Protein AF-A0A803N0F8-F1 (afdb_monomer_lite)

Radius of gyration: 20.09 Å; chains: 1; bounding box: 39×54×51 Å

Structure (mmCIF, N/CA/C/O backbone):
data_AF-A0A803N0F8-F1
#
_entry.id   AF-A0A803N0F8-F1
#
loop_
_atom_site.group_PDB
_atom_site.id
_atom_site.type_symbol
_atom_site.label_atom_id
_atom_site.label_alt_id
_atom_site.label_comp_id
_atom_site.label_asym_id
_atom_site.label_entity_id
_atom_site.label_seq_id
_atom_site.pdbx_PDB_ins_code
_atom_site.Cartn_x
_atom_site.Cartn_y
_atom_site.Cartn_z
_atom_site.occupancy
_atom_site.B_iso_or_equiv
_atom_site.auth_seq_id
_atom_site.auth_comp_id
_atom_site.auth_asym_id
_atom_site.auth_atom_id
_atom_site.pdbx_PDB_model_num
ATOM 1 N N . MET A 1 1 ? -7.228 -19.655 13.636 1.00 80.12 1 MET A N 1
ATOM 2 C CA . MET A 1 1 ? -6.995 -18.196 13.763 1.00 80.12 1 MET A CA 1
ATOM 3 C C . MET A 1 1 ? -5.838 -17.958 14.722 1.00 80.12 1 MET A C 1
ATOM 5 O O . MET A 1 1 ? -5.737 -18.670 15.713 1.00 80.12 1 MET A O 1
ATOM 9 N N . PHE A 1 2 ? -4.991 -16.970 14.441 1.00 90.19 2 PHE A N 1
ATOM 10 C CA . PHE A 1 2 ? -3.775 -16.637 15.184 1.00 90.19 2 PHE A CA 1
ATOM 11 C C . PHE A 1 2 ? -3.938 -15.298 15.921 1.00 90.19 2 PHE A C 1
ATOM 13 O O . PHE A 1 2 ? -3.461 -14.253 15.482 1.00 90.19 2 PHE A O 1
ATOM 20 N N . PHE A 1 3 ? -4.641 -15.317 17.055 1.00 90.81 3 PHE A N 1
ATOM 21 C CA . PHE A 1 3 ? -5.012 -14.104 17.800 1.00 90.81 3 PHE A CA 1
ATOM 22 C C . PHE A 1 3 ? -3.834 -13.346 18.424 1.00 90.81 3 PHE A C 1
ATOM 24 O O . PHE A 1 3 ? -3.958 -12.152 18.688 1.00 90.81 3 PHE A O 1
ATOM 31 N N . ASN A 1 4 ? -2.702 -14.014 18.642 1.00 94.81 4 ASN A N 1
ATOM 32 C CA . ASN A 1 4 ? -1.534 -13.416 19.294 1.00 94.81 4 ASN A CA 1
ATOM 33 C C . ASN A 1 4 ? -0.614 -12.673 18.311 1.00 94.81 4 ASN A C 1
ATOM 35 O O . ASN A 1 4 ? 0.337 -12.017 18.729 1.00 94.81 4 ASN A O 1
ATOM 39 N N . VAL A 1 5 ? -0.877 -12.768 17.003 1.00 95.75 5 VAL A N 1
ATOM 40 C CA . VAL A 1 5 ? -0.051 -12.128 15.976 1.00 95.75 5 VAL A CA 1
ATOM 41 C C . VAL A 1 5 ? -0.476 -10.669 15.820 1.00 95.75 5 VAL A C 1
ATOM 43 O O . VAL A 1 5 ? -1.529 -10.365 15.262 1.00 95.75 5 VAL A O 1
ATOM 46 N N . VAL A 1 6 ? 0.369 -9.765 16.316 1.00 97.19 6 VAL A N 1
ATOM 47 C CA . VAL A 1 6 ? 0.185 -8.303 16.221 1.00 97.19 6 VAL A CA 1
ATOM 48 C C . VAL A 1 6 ? 1.035 -7.696 15.102 1.00 97.19 6 VAL A C 1
ATOM 50 O O . VAL A 1 6 ? 0.692 -6.655 14.538 1.00 97.19 6 VAL A O 1
ATOM 53 N N . ARG A 1 7 ? 2.124 -8.371 14.733 1.00 98.00 7 ARG A N 1
ATOM 54 C CA . ARG A 1 7 ? 3.017 -7.993 13.642 1.00 98.00 7 ARG A CA 1
ATOM 55 C C . ARG A 1 7 ? 3.246 -9.189 12.732 1.00 98.00 7 ARG A C 1
ATOM 57 O O . ARG A 1 7 ? 3.484 -10.288 13.220 1.00 98.00 7 ARG A O 1
ATOM 64 N N . LEU A 1 8 ? 3.205 -8.941 11.431 1.00 97.38 8 LEU A N 1
ATOM 65 C CA . LEU A 1 8 ? 3.466 -9.923 10.394 1.00 97.38 8 LEU A CA 1
ATOM 66 C C . LEU A 1 8 ? 4.440 -9.320 9.386 1.00 97.38 8 LEU A C 1
ATOM 68 O O . LEU A 1 8 ? 4.236 -8.203 8.906 1.00 97.38 8 LEU A O 1
ATOM 72 N N . GLU A 1 9 ? 5.488 -10.071 9.078 1.00 96.75 9 GLU A N 1
ATOM 73 C CA . GLU A 1 9 ? 6.466 -9.734 8.052 1.00 96.75 9 GLU A CA 1
ATOM 74 C C . GLU A 1 9 ? 6.469 -10.872 7.032 1.00 96.75 9 GLU A C 1
ATOM 76 O O . GLU A 1 9 ? 6.561 -12.040 7.410 1.00 96.75 9 GLU A O 1
ATOM 81 N N . VAL A 1 10 ? 6.279 -10.538 5.757 1.00 93.44 10 VAL A N 1
ATOM 82 C CA . VAL A 1 10 ? 6.142 -11.512 4.670 1.00 93.44 10 VAL A CA 1
ATOM 83 C C . VAL A 1 10 ? 7.028 -11.089 3.516 1.00 93.44 10 VAL A C 1
ATOM 85 O O . VAL A 1 10 ? 7.021 -9.924 3.116 1.00 93.44 10 VAL A O 1
ATOM 88 N N . THR A 1 11 ? 7.744 -12.054 2.955 1.00 90.75 11 THR A N 1
ATOM 89 C CA . THR A 1 11 ? 8.389 -11.900 1.657 1.00 90.75 11 THR A CA 1
ATOM 90 C C . THR A 1 11 ? 7.506 -12.558 0.609 1.00 90.75 11 THR A C 1
ATOM 92 O O . THR A 1 11 ? 7.163 -13.733 0.739 1.00 90.75 11 THR A O 1
ATOM 95 N N . LEU A 1 12 ? 7.092 -11.788 -0.392 1.00 85.50 12 LEU A N 1
ATOM 96 C CA . LEU A 1 12 ? 6.370 -12.299 -1.546 1.00 85.50 12 LEU A CA 1
ATOM 97 C C . LEU A 1 12 ? 7.377 -12.527 -2.671 1.00 85.50 12 LEU A C 1
ATOM 99 O O . LEU A 1 12 ? 8.078 -11.602 -3.081 1.00 85.50 12 LEU A O 1
ATOM 103 N N . ASN A 1 13 ? 7.424 -13.767 -3.147 1.00 76.56 13 ASN A N 1
ATOM 104 C CA . ASN A 1 13 ? 8.217 -14.159 -4.302 1.00 76.56 13 ASN A CA 1
ATOM 105 C C . ASN A 1 13 ? 7.303 -14.127 -5.522 1.00 76.56 13 ASN A C 1
ATOM 107 O O . ASN A 1 13 ? 6.242 -14.753 -5.503 1.00 76.56 13 ASN A O 1
ATOM 111 N N . GLY A 1 14 ? 7.705 -13.435 -6.581 1.00 64.88 14 GLY A N 1
ATOM 112 C CA . GLY A 1 14 ? 6.968 -13.483 -7.838 1.00 64.88 14 GLY A CA 1
ATOM 113 C C . GLY A 1 14 ? 7.165 -12.261 -8.719 1.00 64.88 14 GLY A C 1
ATOM 114 O O . GLY A 1 14 ? 7.613 -11.205 -8.278 1.00 64.88 14 GLY A O 1
ATOM 115 N N . SER A 1 15 ? 6.796 -12.434 -9.983 1.00 62.03 15 SER A N 1
ATOM 116 C CA . SER A 1 15 ? 6.771 -11.390 -11.006 1.00 62.03 15 SER A CA 1
ATOM 117 C C . SER A 1 15 ? 5.415 -10.674 -11.094 1.00 62.03 15 SER A C 1
ATOM 119 O O . SER A 1 15 ? 5.253 -9.780 -11.918 1.00 62.03 15 SER A O 1
ATOM 121 N N . ASP A 1 16 ? 4.425 -11.041 -10.269 1.00 68.81 16 ASP A N 1
ATOM 122 C CA . ASP A 1 16 ? 3.059 -10.514 -10.346 1.00 68.81 16 ASP A CA 1
ATOM 123 C C . ASP A 1 16 ? 2.434 -10.157 -8.979 1.00 68.81 16 ASP A C 1
ATOM 125 O O . ASP A 1 16 ? 3.066 -10.209 -7.923 1.00 68.81 16 ASP A O 1
ATOM 129 N N . PHE A 1 17 ? 1.160 -9.745 -9.009 1.00 74.31 17 PHE A N 1
ATOM 130 C CA . PHE A 1 17 ? 0.382 -9.373 -7.824 1.00 74.31 17 PHE A CA 1
ATOM 131 C C . PHE A 1 17 ? -0.429 -10.538 -7.217 1.00 74.31 17 PHE A C 1
ATOM 133 O O . PHE A 1 17 ? -1.244 -10.301 -6.323 1.00 74.31 17 PHE A O 1
ATOM 140 N N . SER A 1 18 ? -0.261 -11.785 -7.668 1.00 76.38 18 SER A N 1
ATOM 141 C CA . SER A 1 18 ? -1.047 -12.927 -7.165 1.00 76.38 18 SER A CA 1
ATOM 142 C C . SER A 1 18 ? -0.808 -13.169 -5.670 1.00 76.38 18 SER A C 1
ATOM 144 O O . SER A 1 18 ? -1.766 -13.277 -4.902 1.00 76.38 18 SER A O 1
ATOM 146 N N . GLY A 1 19 ? 0.448 -13.073 -5.223 1.00 82.25 19 GLY A N 1
ATOM 147 C CA . GLY A 1 19 ? 0.819 -13.186 -3.809 1.00 82.25 19 GLY A CA 1
ATOM 148 C C . GLY A 1 19 ? 0.150 -12.143 -2.903 1.00 82.25 19 GLY A C 1
ATOM 149 O O . GLY A 1 19 ? -0.064 -12.400 -1.718 1.00 82.25 19 GLY A O 1
ATOM 150 N N . TRP A 1 20 ? -0.258 -10.985 -3.442 1.00 85.94 20 TRP A N 1
ATOM 151 C CA . TRP A 1 20 ? -1.051 -10.015 -2.680 1.00 85.94 20 TRP A CA 1
ATOM 152 C C . TRP A 1 20 ? -2.462 -10.510 -2.397 1.00 85.94 20 TRP A C 1
ATOM 154 O O . TRP A 1 20 ? -2.983 -10.239 -1.317 1.00 85.94 20 TRP A O 1
ATOM 164 N N . ASN A 1 21 ? -3.091 -11.214 -3.335 1.00 86.38 21 ASN A N 1
ATOM 165 C CA . ASN A 1 21 ? -4.440 -11.733 -3.131 1.00 86.38 21 ASN A CA 1
ATOM 166 C C . ASN A 1 21 ? -4.441 -12.796 -2.037 1.00 86.38 21 ASN A C 1
ATOM 168 O O . ASN A 1 21 ? -5.231 -12.695 -1.097 1.00 86.38 21 ASN A O 1
ATOM 172 N N . ASP A 1 22 ? -3.497 -13.730 -2.099 1.00 88.44 22 ASP A N 1
ATOM 173 C CA . ASP A 1 22 ? -3.348 -14.779 -1.091 1.00 88.44 22 ASP A CA 1
ATOM 174 C C . ASP A 1 22 ? -3.028 -14.194 0.284 1.00 88.44 22 ASP A C 1
ATOM 176 O O . ASP A 1 22 ? -3.623 -14.594 1.290 1.00 88.44 22 ASP A O 1
ATOM 180 N N . LEU A 1 23 ? -2.150 -13.186 0.337 1.00 92.06 23 LEU A N 1
ATOM 181 C CA . LEU A 1 23 ? -1.849 -12.469 1.571 1.00 92.06 23 LEU A CA 1
ATOM 182 C C . LEU A 1 23 ? -3.101 -11.793 2.133 1.00 92.06 23 LEU A C 1
ATOM 184 O O . LEU A 1 23 ? -3.420 -11.992 3.304 1.00 92.06 23 LEU A O 1
ATOM 188 N N . LEU A 1 24 ? -3.825 -11.021 1.316 1.00 92.31 24 LEU A N 1
ATOM 189 C CA . LEU A 1 24 ? -5.035 -10.317 1.741 1.00 92.31 24 LEU A CA 1
ATOM 190 C C . LEU A 1 24 ? -6.103 -11.291 2.243 1.00 92.31 24 LEU A C 1
ATOM 192 O O . LEU A 1 24 ? -6.692 -11.032 3.286 1.00 92.31 24 LEU A O 1
ATOM 196 N N . VAL A 1 25 ? -6.327 -12.423 1.577 1.00 90.75 25 VAL A N 1
ATOM 197 C CA . VAL A 1 25 ? -7.256 -13.456 2.066 1.00 90.75 25 VAL A CA 1
ATOM 198 C C . VAL A 1 25 ? -6.767 -14.032 3.398 1.00 90.75 25 VAL A C 1
ATOM 200 O O . VAL A 1 25 ? -7.531 -14.110 4.363 1.00 90.75 25 VAL A O 1
ATOM 203 N N . SER A 1 26 ? -5.474 -14.341 3.499 1.00 92.44 26 SER A N 1
ATOM 204 C CA . SER A 1 26 ? -4.857 -14.896 4.708 1.00 92.44 26 SER A CA 1
ATOM 205 C C . SER A 1 26 ? -4.891 -13.940 5.903 1.00 92.44 26 SER A C 1
ATOM 207 O O . SER A 1 26 ? -4.872 -14.397 7.047 1.00 92.44 26 SER A O 1
ATOM 209 N N . LEU A 1 27 ? -5.014 -12.623 5.688 1.00 94.56 27 LEU A N 1
ATOM 210 C CA . LEU A 1 27 ? -5.152 -11.641 6.771 1.00 94.56 27 LEU A CA 1
ATOM 211 C C . LEU A 1 27 ? -6.361 -11.910 7.685 1.00 94.56 27 LEU A C 1
ATOM 213 O O . LEU A 1 27 ? -6.331 -11.533 8.857 1.00 94.56 27 LEU A O 1
ATOM 217 N N . GLN A 1 28 ? -7.390 -12.618 7.205 1.00 92.69 28 GLN A N 1
ATOM 218 C CA . GLN A 1 28 ? -8.523 -13.059 8.031 1.00 92.69 28 GLN A CA 1
ATOM 219 C C . GLN A 1 28 ? -8.097 -13.966 9.195 1.00 92.69 28 GLN A C 1
ATOM 221 O O . GLN A 1 28 ? -8.748 -13.993 10.240 1.00 92.69 28 GLN A O 1
ATOM 226 N N . CYS A 1 29 ? -6.977 -14.674 9.050 1.00 94.62 29 CYS A N 1
ATOM 227 C CA . CYS A 1 29 ? -6.425 -15.526 10.094 1.00 94.62 29 CYS A CA 1
ATOM 228 C C . CYS A 1 29 ? -5.745 -14.735 11.221 1.00 94.62 29 CYS A C 1
ATOM 230 O O . CYS A 1 29 ? -5.486 -15.330 12.268 1.00 94.62 29 CYS A O 1
ATOM 232 N N . PHE A 1 30 ? -5.492 -13.431 11.051 1.00 95.88 30 PHE A N 1
ATOM 233 C CA . PHE A 1 30 ? -4.758 -12.576 11.995 1.00 95.88 30 PHE A CA 1
ATOM 234 C C . PHE A 1 30 ? -5.625 -11.392 12.467 1.00 95.88 30 PHE A C 1
ATOM 236 O O . PHE A 1 30 ? -5.364 -10.237 12.123 1.00 95.88 30 PHE A O 1
ATOM 243 N N . PRO A 1 31 ? -6.680 -11.636 13.264 1.00 94.19 31 PRO A N 1
ATOM 244 C CA . PRO A 1 31 ? -7.680 -10.615 13.588 1.00 94.19 31 PRO A CA 1
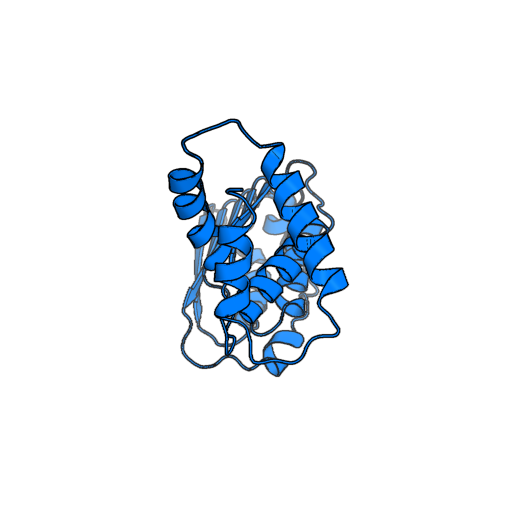ATOM 245 C C . PRO A 1 31 ? -7.139 -9.441 14.418 1.00 94.19 31 PRO A C 1
ATOM 247 O O . PRO A 1 31 ? -7.732 -8.367 14.390 1.00 94.19 31 PRO A O 1
ATOM 250 N N . ASN A 1 32 ? -6.019 -9.619 15.128 1.00 96.62 32 ASN A N 1
ATOM 251 C CA . ASN A 1 32 ? -5.389 -8.591 15.965 1.00 96.62 32 ASN A CA 1
ATOM 252 C C . ASN A 1 32 ? -4.151 -7.947 15.319 1.00 96.62 32 ASN A C 1
ATOM 254 O O . ASN A 1 32 ? -3.410 -7.237 15.998 1.00 96.62 32 ASN A O 1
ATOM 258 N N . LEU A 1 33 ? -3.925 -8.182 14.023 1.00 98.06 33 LEU A N 1
ATOM 259 C CA . LEU A 1 33 ? -2.766 -7.656 13.315 1.00 98.06 33 LEU A CA 1
ATOM 260 C C . LEU A 1 33 ? -2.807 -6.123 13.234 1.00 98.06 33 LEU A C 1
ATOM 262 O O . LEU A 1 33 ? -3.774 -5.544 12.737 1.00 98.06 33 LEU A O 1
ATOM 266 N N . GLN A 1 34 ? -1.732 -5.481 13.687 1.00 98.12 34 GLN A N 1
ATOM 267 C CA . GLN A 1 34 ? -1.563 -4.024 13.693 1.00 98.12 34 GLN A CA 1
ATOM 268 C C . GLN A 1 34 ? -0.465 -3.557 12.734 1.00 98.12 34 GLN A C 1
ATOM 270 O O . GLN A 1 34 ? -0.568 -2.472 12.160 1.00 98.12 34 GLN A O 1
ATOM 275 N N . HIS A 1 35 ? 0.570 -4.376 12.540 1.00 98.25 35 HIS A N 1
ATOM 276 C CA . HIS A 1 35 ? 1.719 -4.052 11.700 1.00 98.25 35 HIS A CA 1
ATOM 277 C C . HIS A 1 35 ? 1.900 -5.103 10.610 1.00 98.25 35 HIS A C 1
ATOM 279 O O . HIS A 1 35 ? 2.094 -6.279 10.912 1.00 98.25 35 HIS A O 1
ATOM 285 N N . LEU A 1 36 ? 1.895 -4.664 9.355 1.00 97.94 36 LEU A N 1
ATOM 286 C CA . LEU A 1 36 ? 2.189 -5.510 8.204 1.00 97.94 36 LEU A CA 1
ATOM 287 C C . LEU A 1 36 ? 3.417 -4.973 7.467 1.00 97.94 36 LEU A C 1
ATOM 289 O O . LEU A 1 36 ? 3.426 -3.819 7.032 1.00 97.94 36 LEU A O 1
ATOM 293 N N . CYS A 1 37 ? 4.436 -5.811 7.311 1.00 96.75 37 CYS A N 1
ATOM 294 C CA . CYS A 1 37 ? 5.579 -5.558 6.443 1.00 96.75 37 CYS A CA 1
ATOM 295 C C . CYS A 1 37 ? 5.559 -6.564 5.292 1.00 96.75 37 CYS A C 1
ATOM 297 O O . CYS A 1 37 ? 5.497 -7.767 5.530 1.00 96.75 37 CYS A O 1
ATOM 299 N N . VAL A 1 38 ? 5.601 -6.069 4.062 1.00 92.88 38 VAL A N 1
ATOM 300 C CA . VAL A 1 38 ? 5.641 -6.883 2.850 1.00 92.88 38 VAL A CA 1
ATOM 301 C C . VAL A 1 38 ? 6.855 -6.472 2.039 1.00 92.88 38 VAL A C 1
ATOM 303 O O . VAL A 1 38 ? 6.975 -5.313 1.636 1.00 92.88 38 VAL A O 1
ATOM 306 N N . THR A 1 39 ? 7.740 -7.427 1.803 1.00 89.25 39 THR A N 1
ATOM 307 C CA . THR A 1 39 ? 8.922 -7.257 0.962 1.00 89.25 39 THR A CA 1
ATOM 308 C C . THR A 1 39 ? 8.736 -8.080 -0.300 1.00 89.25 39 THR A C 1
ATOM 310 O O . THR A 1 39 ? 8.325 -9.234 -0.227 1.00 89.25 39 THR A O 1
ATOM 313 N N . PHE A 1 40 ? 9.026 -7.492 -1.451 1.00 82.25 40 PHE A N 1
ATOM 314 C CA . PHE A 1 40 ? 9.094 -8.217 -2.711 1.00 82.25 40 PHE A CA 1
ATOM 315 C C . PHE A 1 40 ? 10.527 -8.659 -2.953 1.00 82.25 40 PHE A C 1
ATOM 317 O O . PHE A 1 40 ? 11.429 -7.821 -3.003 1.00 82.25 40 PHE A O 1
ATOM 324 N N . ASP A 1 41 ? 10.718 -9.967 -3.084 1.00 77.25 41 ASP A N 1
ATOM 325 C CA . ASP A 1 41 ? 11.963 -10.530 -3.588 1.00 77.25 41 ASP A CA 1
ATOM 326 C C . ASP A 1 41 ? 11.788 -10.756 -5.089 1.00 77.25 41 ASP A C 1
ATOM 328 O O . ASP A 1 41 ? 11.038 -11.637 -5.526 1.00 77.25 41 ASP A O 1
ATOM 332 N N . VAL A 1 42 ? 12.377 -9.865 -5.887 1.00 65.69 42 VAL A N 1
ATOM 333 C CA . VAL A 1 42 ? 12.154 -9.876 -7.331 1.00 65.69 42 VAL A CA 1
ATOM 334 C C . VAL A 1 42 ? 13.114 -10.854 -7.984 1.00 65.69 42 VAL A C 1
ATOM 336 O O . VAL A 1 42 ? 14.306 -10.591 -8.126 1.00 65.69 42 VAL A O 1
ATOM 339 N N . MET A 1 43 ? 12.552 -11.973 -8.428 1.00 54.41 43 MET A N 1
ATOM 340 C CA . MET A 1 43 ? 13.232 -12.966 -9.247 1.00 54.41 43 MET A CA 1
ATOM 341 C C . MET A 1 43 ? 12.751 -12.819 -10.698 1.00 54.41 43 MET A C 1
ATOM 343 O O . MET A 1 43 ? 11.705 -13.352 -11.062 1.00 54.41 43 MET A O 1
ATOM 347 N N . GLY A 1 44 ? 13.515 -12.106 -11.532 1.00 56.25 44 GLY A N 1
ATOM 348 C CA . GLY A 1 44 ? 13.336 -12.092 -12.992 1.00 56.25 44 GLY A CA 1
ATOM 349 C C . GLY A 1 44 ? 12.553 -10.912 -13.588 1.00 56.25 44 GLY A C 1
ATOM 350 O O . GLY A 1 44 ? 12.208 -9.952 -12.903 1.00 56.25 44 GLY A O 1
ATOM 351 N N . PHE A 1 45 ? 12.335 -10.985 -14.907 1.00 56.41 45 PHE A N 1
ATOM 352 C CA . PHE A 1 45 ? 11.661 -9.961 -15.713 1.00 56.41 45 PHE A CA 1
ATOM 353 C C . PHE A 1 45 ? 10.155 -9.929 -15.429 1.00 56.41 45 PHE A C 1
ATOM 355 O O . PHE A 1 45 ? 9.513 -10.977 -15.320 1.00 56.41 45 PHE A O 1
ATOM 362 N N . VAL A 1 46 ? 9.589 -8.728 -15.326 1.00 60.88 46 VAL A N 1
ATOM 363 C CA . VAL A 1 46 ? 8.194 -8.528 -14.934 1.00 60.88 46 VAL A CA 1
ATOM 364 C C . VAL A 1 46 ? 7.371 -8.045 -16.124 1.00 60.88 46 VAL A C 1
ATOM 366 O O . VAL A 1 46 ? 7.476 -6.898 -16.544 1.00 60.88 46 VAL A O 1
ATOM 369 N N . ASP A 1 47 ? 6.518 -8.922 -16.650 1.00 62.09 47 ASP A N 1
ATOM 370 C CA . ASP A 1 47 ? 5.642 -8.610 -17.781 1.00 62.09 47 ASP A CA 1
ATOM 371 C C . ASP A 1 47 ? 4.577 -7.554 -17.399 1.00 62.09 47 ASP A C 1
ATOM 373 O O . ASP A 1 47 ? 3.787 -7.746 -16.465 1.00 62.09 47 ASP A O 1
ATOM 377 N N . GLU A 1 48 ? 4.549 -6.426 -18.122 1.00 60.88 48 GLU A N 1
ATOM 378 C CA . GLU A 1 48 ? 3.558 -5.344 -17.978 1.00 60.88 48 GLU A CA 1
ATOM 379 C C . GLU A 1 48 ? 2.110 -5.850 -18.060 1.00 60.88 48 GLU A C 1
ATOM 381 O O . GLU A 1 48 ? 1.248 -5.404 -17.292 1.00 60.88 48 GLU A O 1
ATOM 386 N N . LEU A 1 49 ? 1.824 -6.813 -18.940 1.00 56.59 49 LEU A N 1
ATOM 387 C CA . LEU A 1 49 ? 0.467 -7.314 -19.161 1.00 56.59 49 LEU A CA 1
ATOM 388 C C . LEU A 1 49 ? -0.059 -8.066 -17.938 1.00 56.59 49 LEU A C 1
ATOM 390 O O . LEU A 1 49 ? -1.217 -7.882 -17.554 1.00 56.59 49 LEU A O 1
ATOM 394 N N . VAL A 1 50 ? 0.795 -8.853 -17.284 1.00 60.06 50 VAL A N 1
ATOM 395 C CA . VAL A 1 50 ? 0.430 -9.646 -16.101 1.00 60.06 50 VAL A CA 1
ATOM 396 C C . VAL A 1 50 ? 0.135 -8.737 -14.905 1.00 60.06 50 VAL A C 1
ATOM 398 O O . VAL A 1 50 ? -0.793 -8.999 -14.135 1.00 60.06 50 VAL A O 1
ATOM 401 N N . GLN A 1 51 ? 0.843 -7.612 -14.776 1.00 61.84 51 GLN A N 1
ATOM 402 C CA . GLN A 1 51 ? 0.594 -6.668 -13.689 1.00 61.84 51 GLN A CA 1
ATOM 403 C C . GLN A 1 51 ? -0.745 -5.942 -13.820 1.00 61.84 51 GLN A C 1
ATOM 405 O O . GLN A 1 51 ? -1.450 -5.792 -12.823 1.00 61.84 51 GLN A O 1
ATOM 410 N N . THR A 1 52 ? -1.140 -5.512 -15.024 1.00 62.06 52 THR A N 1
ATOM 411 C CA . THR A 1 52 ? -2.345 -4.674 -15.223 1.00 62.06 52 THR A CA 1
ATOM 412 C C . THR A 1 52 ? -3.667 -5.311 -14.779 1.00 62.06 52 THR A C 1
ATOM 414 O O . THR A 1 52 ? -4.664 -4.601 -14.637 1.00 62.06 52 THR A O 1
ATOM 417 N N . MET A 1 53 ? -3.691 -6.617 -14.507 1.00 67.94 53 MET A N 1
ATOM 418 C CA . MET A 1 53 ? -4.908 -7.370 -14.202 1.00 67.94 53 MET A CA 1
ATOM 419 C C . MET A 1 53 ? -5.212 -7.540 -12.711 1.00 67.94 53 MET A C 1
ATOM 421 O O . MET A 1 53 ? -6.132 -8.291 -12.382 1.00 67.94 53 MET A O 1
ATOM 425 N N . TRP A 1 54 ? -4.496 -6.874 -11.794 1.00 81.56 54 TRP A N 1
ATOM 426 C CA . TRP A 1 54 ? -4.802 -7.036 -10.369 1.00 81.56 54 TRP A CA 1
ATOM 427 C C . TRP A 1 54 ? -6.264 -6.679 -10.057 1.00 81.56 54 TRP A C 1
ATOM 429 O O . TRP A 1 54 ? -6.744 -5.581 -10.351 1.00 81.56 54 TRP A O 1
ATOM 439 N N . ARG A 1 55 ? -6.970 -7.615 -9.418 1.00 82.62 55 ARG A N 1
ATOM 440 C CA . ARG A 1 55 ? -8.348 -7.452 -8.945 1.00 82.62 55 ARG A CA 1
ATOM 441 C C . ARG A 1 55 ? -8.370 -7.579 -7.435 1.00 82.62 55 ARG A C 1
ATOM 443 O O . ARG A 1 55 ? -7.750 -8.483 -6.884 1.00 82.62 55 ARG A O 1
ATOM 450 N N . SER A 1 56 ? -9.103 -6.682 -6.782 1.00 84.88 56 SER A N 1
ATOM 451 C CA . SER A 1 56 ? -9.305 -6.765 -5.340 1.00 84.88 56 SER A CA 1
ATOM 452 C C . SER A 1 56 ? -10.062 -8.041 -4.979 1.00 84.88 56 SER A C 1
ATOM 454 O O . SER A 1 56 ? -11.013 -8.374 -5.689 1.00 84.88 56 SER A O 1
ATOM 456 N N . PRO A 1 57 ? -9.714 -8.703 -3.866 1.00 85.88 57 PRO A N 1
ATOM 457 C CA . PRO A 1 57 ? -10.532 -9.785 -3.342 1.00 85.88 57 PRO A CA 1
ATOM 458 C C . PRO A 1 57 ? -11.905 -9.255 -2.907 1.00 85.88 57 PRO A C 1
ATOM 460 O O . PRO A 1 57 ? -12.029 -8.105 -2.477 1.00 85.88 57 PRO A O 1
ATOM 463 N N . ASP A 1 58 ? -12.923 -10.114 -2.968 1.00 86.38 58 ASP A N 1
ATOM 464 C CA . ASP A 1 58 ? -14.294 -9.765 -2.564 1.00 86.38 58 ASP A CA 1
ATOM 465 C C . ASP A 1 58 ? -14.424 -9.544 -1.051 1.00 86.38 58 ASP A C 1
ATOM 467 O O . ASP A 1 58 ? -15.329 -8.851 -0.582 1.00 86.38 58 ASP A O 1
ATOM 471 N N . ILE A 1 59 ? -13.506 -10.123 -0.272 1.00 87.38 59 ILE A N 1
ATOM 472 C CA . ILE A 1 59 ? -13.537 -10.068 1.186 1.00 87.38 59 ILE A CA 1
ATOM 473 C C . ILE A 1 59 ? -12.474 -9.105 1.703 1.00 87.38 59 ILE A C 1
ATOM 475 O O . ILE A 1 59 ? -11.279 -9.263 1.444 1.00 87.38 59 ILE A O 1
ATOM 479 N N . VAL A 1 60 ? -12.917 -8.155 2.526 1.00 93.31 60 VAL A N 1
ATOM 480 C CA . VAL A 1 60 ? -12.038 -7.229 3.240 1.00 93.31 60 VAL A CA 1
ATOM 481 C C . VAL A 1 60 ? -11.705 -7.792 4.627 1.00 93.31 60 VAL A C 1
ATOM 483 O O . VAL A 1 60 ? -12.611 -7.956 5.447 1.00 93.31 60 VAL A O 1
ATOM 486 N N . PRO A 1 61 ? -10.425 -8.066 4.941 1.00 93.69 61 PRO A N 1
ATOM 487 C CA . PRO A 1 61 ? -10.034 -8.607 6.240 1.00 93.69 61 PRO A CA 1
ATOM 488 C C . PRO A 1 61 ? -10.393 -7.659 7.382 1.00 93.69 61 PRO A C 1
ATOM 490 O O . PRO A 1 61 ? -10.107 -6.462 7.326 1.00 93.69 61 PRO A O 1
ATOM 493 N N . SER A 1 62 ? -10.969 -8.191 8.459 1.00 94.62 62 SER A N 1
ATOM 494 C CA . SER A 1 62 ? -11.400 -7.379 9.605 1.00 94.62 62 SER A CA 1
ATOM 495 C C . SER A 1 62 ? -10.243 -6.611 10.257 1.00 94.62 62 SER A C 1
ATOM 497 O O . SER A 1 62 ? -10.425 -5.461 10.670 1.00 94.62 62 SER A O 1
ATOM 499 N N . CYS A 1 63 ? -9.048 -7.210 10.299 1.00 95.94 63 CYS A N 1
ATOM 500 C CA . CYS A 1 63 ? -7.845 -6.562 10.810 1.00 95.94 63 CYS A CA 1
ATOM 501 C C . CYS A 1 63 ? -7.432 -5.369 9.939 1.00 95.94 63 CYS A C 1
ATOM 503 O O . CYS A 1 63 ? -7.147 -4.312 10.495 1.00 95.94 63 CYS A O 1
ATOM 505 N N . LEU A 1 64 ? -7.513 -5.476 8.604 1.00 96.19 64 LEU A N 1
ATOM 506 C CA . LEU A 1 64 ? -7.245 -4.365 7.684 1.00 96.19 64 LEU A CA 1
ATOM 507 C C . LEU A 1 64 ? -8.151 -3.171 7.991 1.00 96.19 64 LEU A C 1
ATOM 509 O O . LEU A 1 64 ? -7.675 -2.041 8.045 1.00 96.19 64 LEU A O 1
ATOM 513 N N . VAL A 1 65 ? -9.441 -3.418 8.233 1.00 96.25 65 VAL A N 1
ATOM 514 C CA . VAL A 1 65 ? -10.409 -2.345 8.494 1.00 96.25 65 VAL A CA 1
ATOM 515 C C . VAL A 1 65 ? -10.164 -1.677 9.845 1.00 96.25 65 VAL A C 1
ATOM 517 O O . VAL A 1 65 ? -10.134 -0.448 9.920 1.00 96.25 65 VAL A O 1
ATOM 520 N N . ASN A 1 66 ? -10.005 -2.471 10.909 1.00 96.31 66 ASN A N 1
ATOM 521 C CA . ASN A 1 66 ? -10.191 -1.989 12.282 1.00 96.31 66 ASN A CA 1
ATOM 522 C C . ASN A 1 66 ? -8.948 -2.055 13.178 1.00 96.31 66 ASN A C 1
ATOM 524 O O . ASN A 1 66 ? -9.007 -1.553 14.299 1.00 96.31 66 ASN A O 1
ATOM 528 N N . LYS A 1 67 ? -7.857 -2.699 12.750 1.00 97.12 67 LYS A N 1
ATOM 529 C CA . LYS A 1 67 ? -6.683 -2.948 13.609 1.00 97.12 67 LYS A CA 1
ATOM 530 C C . LYS A 1 67 ? -5.359 -2.522 12.994 1.00 97.12 67 LYS A C 1
ATOM 532 O O . LYS A 1 67 ? -4.449 -2.172 13.732 1.00 97.12 67 LYS A O 1
ATOM 537 N N . LEU A 1 68 ? -5.253 -2.532 11.672 1.00 97.44 68 LEU A N 1
ATOM 538 C CA . LEU A 1 68 ? -3.993 -2.329 10.975 1.00 97.44 68 LEU A CA 1
ATOM 539 C C . LEU A 1 68 ? -3.592 -0.848 10.977 1.00 97.44 68 LEU A C 1
ATOM 541 O O . LEU A 1 68 ? -4.137 -0.027 10.240 1.00 97.44 68 LEU A O 1
ATOM 545 N N . GLU A 1 69 ? -2.633 -0.508 11.835 1.00 97.75 69 GLU A N 1
ATOM 546 C CA . GLU A 1 69 ? -2.156 0.859 12.047 1.00 97.75 69 GLU A CA 1
ATOM 547 C C . GLU A 1 69 ? -0.998 1.229 11.118 1.00 97.75 69 GLU A C 1
ATOM 549 O O . GLU A 1 69 ? -0.834 2.401 10.760 1.00 97.75 69 GLU A O 1
ATOM 554 N N . MET A 1 70 ? -0.186 0.247 10.723 1.00 97.88 70 MET A N 1
ATOM 555 C CA . MET A 1 70 ? 1.004 0.469 9.911 1.00 97.88 70 MET A CA 1
ATOM 556 C C . MET A 1 70 ? 1.158 -0.596 8.832 1.00 97.88 70 MET A C 1
ATOM 558 O O . MET A 1 70 ? 1.186 -1.791 9.122 1.00 97.88 70 MET A O 1
ATOM 562 N N . ILE A 1 71 ? 1.353 -0.137 7.598 1.00 97.31 71 ILE A N 1
ATOM 563 C CA . ILE A 1 71 ? 1.700 -0.982 6.455 1.00 97.31 71 ILE A CA 1
ATOM 564 C C . ILE A 1 71 ? 3.020 -0.489 5.875 1.00 97.31 71 ILE A C 1
ATOM 566 O O . ILE A 1 71 ? 3.195 0.711 5.651 1.00 97.31 71 ILE A O 1
ATOM 570 N N . LYS A 1 72 ? 3.941 -1.414 5.618 1.00 95.56 72 LYS A N 1
ATOM 571 C CA . LYS A 1 72 ? 5.184 -1.166 4.892 1.00 95.56 72 LYS A CA 1
ATOM 572 C C . LYS A 1 72 ? 5.252 -2.116 3.703 1.00 95.56 72 LYS A C 1
ATOM 574 O O . LYS A 1 72 ? 5.180 -3.321 3.892 1.00 95.56 72 LYS A O 1
ATOM 579 N N . ILE A 1 73 ? 5.380 -1.562 2.505 1.00 91.81 73 ILE A N 1
ATOM 580 C CA . ILE A 1 73 ? 5.548 -2.300 1.251 1.00 91.81 73 ILE A CA 1
ATOM 581 C C . ILE A 1 73 ? 6.893 -1.885 0.671 1.00 91.81 73 ILE A C 1
ATOM 583 O O . ILE A 1 73 ? 7.143 -0.688 0.528 1.00 91.81 73 ILE A O 1
ATOM 587 N N . ILE A 1 74 ? 7.762 -2.847 0.381 1.00 87.19 74 ILE A N 1
ATOM 588 C CA . ILE A 1 74 ? 9.130 -2.604 -0.082 1.00 87.19 74 ILE A CA 1
ATOM 589 C C . ILE A 1 74 ? 9.377 -3.387 -1.363 1.00 87.19 74 ILE A C 1
ATOM 591 O O . ILE A 1 74 ? 9.044 -4.567 -1.438 1.00 87.19 74 ILE A O 1
ATOM 595 N N . GLY A 1 75 ? 10.020 -2.733 -2.328 1.00 79.44 75 GLY A N 1
ATOM 596 C CA . GLY A 1 75 ? 10.565 -3.396 -3.507 1.00 79.44 75 GLY A CA 1
ATOM 597 C C . GLY A 1 75 ? 9.511 -3.826 -4.517 1.00 79.44 75 GLY A C 1
ATOM 598 O O . GLY A 1 75 ? 9.816 -4.668 -5.352 1.00 79.44 75 GLY A O 1
ATOM 599 N N . LEU A 1 76 ? 8.291 -3.274 -4.458 1.00 78.50 76 LEU A N 1
ATOM 600 C CA . LEU A 1 76 ? 7.236 -3.659 -5.391 1.00 78.50 76 LEU A CA 1
ATOM 601 C C . LEU A 1 76 ? 7.662 -3.272 -6.820 1.00 78.50 76 LEU A C 1
ATOM 603 O O . LEU A 1 76 ? 7.825 -2.070 -7.075 1.00 78.50 76 LEU A O 1
ATOM 607 N N . PRO A 1 77 ? 7.840 -4.247 -7.733 1.00 74.62 77 PRO A N 1
ATOM 608 C CA . PRO A 1 77 ? 8.127 -3.941 -9.122 1.00 74.62 77 PRO A CA 1
ATOM 609 C C . PRO A 1 77 ? 6.866 -3.357 -9.754 1.00 74.62 77 PRO A C 1
ATOM 611 O O . PRO A 1 77 ? 5.784 -3.940 -9.650 1.00 74.62 77 PRO A O 1
ATOM 614 N N . LEU A 1 78 ? 6.987 -2.201 -10.393 1.00 73.25 78 LEU A N 1
ATOM 615 C CA . LEU A 1 78 ? 5.910 -1.577 -11.149 1.00 73.25 78 LEU A CA 1
ATOM 616 C C . LEU A 1 78 ? 6.314 -1.535 -12.618 1.00 73.25 78 LEU A C 1
ATOM 618 O O . LEU A 1 78 ? 6.879 -0.547 -13.077 1.00 73.25 78 LEU A O 1
ATOM 622 N N . SER A 1 79 ? 5.978 -2.591 -13.354 1.00 66.69 79 SER A N 1
ATOM 623 C CA . SER A 1 79 ? 5.951 -2.533 -14.815 1.00 66.69 79 SER A CA 1
ATOM 624 C C . SER A 1 79 ? 4.708 -1.744 -15.281 1.00 66.69 79 SER A C 1
ATOM 626 O O . SER A 1 79 ? 4.718 -1.080 -16.309 1.00 66.69 79 SER A O 1
ATOM 628 N N . GLY A 1 80 ? 3.661 -1.640 -14.443 1.00 64.06 80 GLY A N 1
ATOM 629 C CA . GLY A 1 80 ? 2.500 -0.773 -14.683 1.00 64.06 80 GLY A CA 1
ATOM 630 C C . GLY A 1 80 ? 2.065 0.082 -13.483 1.00 64.06 80 GLY A C 1
ATOM 631 O O . GLY A 1 80 ? 1.979 -0.377 -12.347 1.00 64.06 80 GLY A O 1
ATOM 632 N N . ILE A 1 81 ? 1.671 1.336 -13.744 1.00 72.69 81 ILE A N 1
ATOM 633 C CA . ILE A 1 81 ? 1.155 2.270 -12.717 1.00 72.69 81 ILE A CA 1
ATOM 634 C C . ILE A 1 81 ? -0.198 1.803 -12.144 1.00 72.69 81 ILE A C 1
ATOM 636 O O . ILE A 1 81 ? -0.490 2.019 -10.967 1.00 72.69 81 ILE A O 1
ATOM 640 N N . ALA A 1 82 ? -1.047 1.182 -12.968 1.00 82.69 82 ALA A N 1
ATOM 641 C CA . ALA A 1 82 ? -2.446 0.922 -12.628 1.00 82.69 82 ALA A CA 1
ATOM 642 C C . ALA A 1 82 ? -2.613 -0.081 -11.476 1.00 82.69 82 ALA A C 1
ATOM 644 O O . ALA A 1 82 ? -3.352 0.191 -10.531 1.00 82.69 82 ALA A O 1
ATOM 645 N N . ALA A 1 83 ? -1.903 -1.207 -11.527 1.00 81.75 83 ALA A N 1
ATOM 646 C CA . ALA A 1 83 ? -2.054 -2.308 -10.581 1.00 81.75 83 ALA A CA 1
ATOM 647 C C . ALA A 1 83 ? -1.659 -1.913 -9.155 1.00 81.75 83 ALA A C 1
ATOM 649 O O . ALA A 1 83 ? -2.448 -2.056 -8.218 1.00 81.75 83 ALA A O 1
ATOM 650 N N . GLY A 1 84 ? -0.480 -1.297 -9.013 1.00 85.69 84 GLY A N 1
ATOM 651 C CA . GLY A 1 84 ? -0.018 -0.748 -7.742 1.00 85.69 84 GLY A CA 1
ATOM 652 C C . GLY A 1 84 ? -0.999 0.283 -7.183 1.00 85.69 84 GLY A C 1
ATOM 653 O O . GLY A 1 84 ? -1.367 0.215 -6.012 1.00 85.69 84 GLY A O 1
ATOM 654 N N . LEU A 1 85 ? -1.510 1.197 -8.018 1.00 89.50 85 LEU A N 1
ATOM 655 C CA . LEU A 1 85 ? -2.520 2.162 -7.575 1.00 89.50 85 LEU A CA 1
ATOM 656 C C . LEU A 1 85 ? -3.836 1.496 -7.161 1.00 89.50 85 LEU A C 1
ATOM 658 O O . LEU A 1 85 ? -4.464 1.958 -6.211 1.00 89.50 85 LEU A O 1
ATOM 662 N N . MET A 1 86 ? -4.272 0.433 -7.837 1.00 90.50 86 MET A N 1
ATOM 663 C CA . MET A 1 86 ? -5.486 -0.297 -7.468 1.00 90.50 86 MET A CA 1
ATOM 664 C C . MET A 1 86 ? -5.339 -0.990 -6.112 1.00 90.50 86 MET A C 1
ATOM 666 O O . MET A 1 86 ? -6.241 -0.855 -5.279 1.00 90.50 86 MET A O 1
ATOM 670 N N . LEU A 1 87 ? -4.202 -1.642 -5.859 1.00 90.25 87 LEU A N 1
ATOM 671 C CA . LEU A 1 87 ? -3.875 -2.240 -4.564 1.00 90.25 87 LEU A CA 1
ATOM 672 C C . LEU A 1 87 ? -3.858 -1.180 -3.457 1.00 90.25 87 LEU A C 1
ATOM 674 O O . LEU A 1 87 ? -4.530 -1.320 -2.433 1.00 90.25 87 LEU A O 1
ATOM 678 N N . LEU A 1 88 ? -3.135 -0.081 -3.674 1.00 92.81 88 LEU A N 1
ATOM 679 C CA . LEU A 1 88 ? -3.042 1.002 -2.696 1.00 92.81 88 LEU A CA 1
ATOM 680 C C . LEU A 1 88 ? -4.398 1.662 -2.455 1.00 92.81 88 LEU A C 1
ATOM 682 O O . LEU A 1 88 ? -4.737 1.969 -1.313 1.00 92.81 88 LEU A O 1
ATOM 686 N N . ARG A 1 89 ? -5.217 1.819 -3.499 1.00 94.31 89 ARG A N 1
ATOM 687 C CA . ARG A 1 89 ? -6.590 2.319 -3.378 1.00 94.31 89 ARG A CA 1
ATOM 688 C C . ARG A 1 89 ? -7.435 1.390 -2.521 1.00 94.31 89 ARG A C 1
ATOM 690 O O . ARG A 1 89 ? -8.176 1.878 -1.675 1.00 94.31 89 ARG A O 1
ATOM 697 N N . TYR A 1 90 ? -7.334 0.080 -2.724 1.00 94.81 90 TYR A N 1
ATOM 698 C CA . TYR A 1 90 ? -8.044 -0.903 -1.912 1.00 94.81 90 TYR A CA 1
ATOM 699 C C . TYR A 1 90 ? -7.636 -0.809 -0.436 1.00 94.81 90 TYR A C 1
ATOM 701 O O . TYR A 1 90 ? -8.502 -0.707 0.431 1.00 94.81 90 TYR A O 1
ATOM 709 N N . ILE A 1 91 ? -6.335 -0.759 -0.147 1.00 95.12 91 ILE A N 1
ATOM 710 C CA . ILE A 1 91 ? -5.818 -0.631 1.222 1.00 95.12 91 ILE A CA 1
ATOM 711 C C . ILE A 1 91 ? -6.301 0.674 1.867 1.00 95.12 91 ILE A C 1
ATOM 713 O O . ILE A 1 91 ? -6.935 0.647 2.921 1.00 95.12 91 ILE A O 1
ATOM 717 N N . LEU A 1 92 ? -6.045 1.820 1.229 1.00 95.62 92 LEU A N 1
ATOM 718 C CA . LEU A 1 92 ? -6.354 3.144 1.780 1.00 95.62 92 LEU A CA 1
ATOM 719 C C . LEU A 1 92 ? -7.860 3.376 1.958 1.00 95.62 92 LEU A C 1
ATOM 721 O O . LEU A 1 92 ? -8.273 4.040 2.913 1.00 95.62 92 LEU A O 1
ATOM 725 N N . ARG A 1 93 ? -8.686 2.814 1.069 1.00 95.62 93 ARG A N 1
ATOM 726 C CA . ARG A 1 93 ? -10.147 2.885 1.166 1.00 95.62 93 ARG A CA 1
ATOM 727 C C . ARG A 1 93 ? -10.714 1.979 2.255 1.00 95.62 93 ARG A C 1
ATOM 729 O O . ARG A 1 93 ? -11.765 2.301 2.796 1.00 95.62 93 ARG A O 1
ATOM 736 N N . ASN A 1 94 ? -10.067 0.872 2.597 1.00 95.94 94 ASN A N 1
ATOM 737 C CA . ASN A 1 94 ? -10.610 -0.046 3.600 1.00 95.94 94 ASN A CA 1
ATOM 738 C C . ASN A 1 94 ? -10.036 0.169 5.005 1.00 95.94 94 ASN A C 1
ATOM 740 O O . ASN A 1 94 ? -10.743 -0.064 5.983 1.00 95.94 94 ASN A O 1
ATOM 744 N N . ALA A 1 95 ? -8.800 0.654 5.132 1.00 96.19 95 ALA A N 1
ATOM 745 C CA . ALA A 1 95 ? -8.120 0.747 6.418 1.00 96.19 95 ALA A CA 1
ATOM 746 C C . ALA A 1 95 ? -8.491 2.021 7.199 1.00 96.19 95 ALA A C 1
ATOM 748 O O . ALA A 1 95 ? -7.938 3.103 6.977 1.00 96.19 95 ALA A O 1
ATOM 749 N N . LYS A 1 96 ? -9.441 1.899 8.135 1.00 96.44 96 LYS A N 1
ATOM 750 C CA . LYS A 1 96 ? -10.009 3.035 8.886 1.00 96.44 96 LYS A CA 1
ATOM 751 C C . LYS A 1 96 ? -9.101 3.548 9.998 1.00 96.44 96 LYS A C 1
ATOM 753 O O . LYS A 1 96 ? -9.184 4.718 10.351 1.00 96.44 96 LYS A O 1
ATOM 758 N N . VAL A 1 97 ? -8.243 2.687 10.540 1.00 97.00 97 VAL A N 1
ATOM 759 C CA . VAL A 1 97 ? -7.327 3.024 11.647 1.00 97.00 97 VAL A CA 1
ATOM 760 C C . VAL A 1 97 ? -5.874 3.188 11.199 1.00 97.00 97 VAL A C 1
ATOM 762 O O . VAL A 1 97 ? -4.989 3.393 12.028 1.00 97.00 97 VAL A O 1
ATOM 765 N N . LEU A 1 98 ? -5.615 3.121 9.888 1.00 97.50 98 LEU A N 1
ATOM 766 C CA . LEU A 1 98 ? -4.268 3.227 9.342 1.00 97.50 98 LEU A CA 1
ATOM 767 C C . LEU A 1 98 ? -3.670 4.594 9.680 1.00 97.50 98 LEU A C 1
ATOM 769 O O . LEU A 1 98 ? -4.216 5.635 9.313 1.00 97.50 98 LEU A O 1
ATOM 773 N N . ARG A 1 99 ? -2.529 4.590 10.364 1.00 96.62 99 ARG A N 1
ATOM 774 C CA . ARG A 1 99 ? -1.770 5.791 10.727 1.00 96.62 99 ARG A CA 1
ATOM 775 C C . ARG A 1 99 ? -0.674 6.068 9.716 1.00 96.62 99 ARG A C 1
ATOM 777 O O . ARG A 1 99 ? -0.399 7.230 9.412 1.00 96.62 99 ARG A O 1
ATOM 784 N N . LYS A 1 100 ? -0.031 5.014 9.206 1.00 94.94 100 LYS A N 1
ATOM 785 C CA . LYS A 1 100 ? 1.092 5.162 8.283 1.00 94.94 100 LYS A CA 1
ATOM 786 C C . LYS A 1 100 ? 1.145 4.062 7.231 1.00 94.94 100 LYS A C 1
ATOM 788 O O . LYS A 1 100 ? 1.147 2.879 7.556 1.00 94.94 100 LYS A O 1
ATOM 793 N N . LEU A 1 101 ? 1.256 4.481 5.977 1.00 94.69 101 LEU A N 1
ATOM 794 C CA . LEU A 1 101 ? 1.583 3.631 4.840 1.00 94.69 101 LEU A CA 1
ATOM 795 C C . LEU A 1 101 ? 2.959 4.043 4.324 1.00 94.69 101 LEU A C 1
ATOM 797 O O . LEU A 1 101 ? 3.133 5.185 3.905 1.00 94.69 101 LEU A O 1
ATOM 801 N N . TYR A 1 102 ? 3.913 3.123 4.3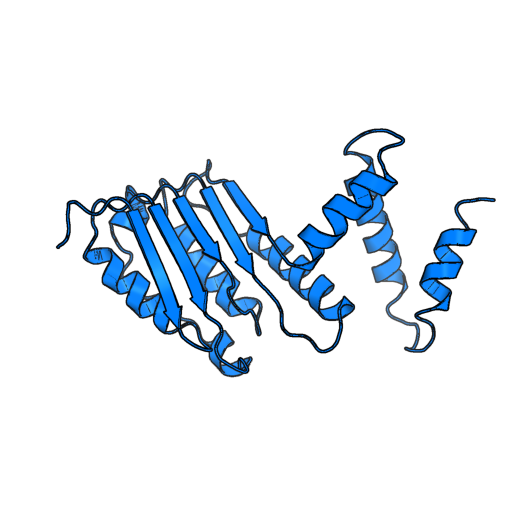42 1.00 93.00 102 TYR A N 1
ATOM 802 C CA . TYR A 1 102 ? 5.183 3.271 3.643 1.00 93.00 102 TYR A CA 1
ATOM 803 C C . TYR A 1 102 ? 5.159 2.422 2.386 1.00 93.00 102 TYR A C 1
ATOM 805 O O . TYR A 1 102 ? 4.827 1.238 2.450 1.00 93.00 102 TYR A O 1
ATOM 813 N N . PHE A 1 103 ? 5.532 3.021 1.267 1.00 88.12 103 PHE A N 1
ATOM 814 C CA . PHE A 1 103 ? 5.532 2.355 -0.020 1.00 88.12 103 PHE A CA 1
ATOM 815 C C . PHE A 1 103 ? 6.818 2.677 -0.772 1.00 88.12 103 PHE A C 1
ATOM 817 O O . PHE A 1 103 ? 7.052 3.828 -1.136 1.00 88.12 103 PHE A O 1
ATOM 824 N N . GLY A 1 104 ? 7.641 1.650 -0.957 1.00 85.50 104 GLY A N 1
ATOM 825 C CA . GLY A 1 104 ? 8.835 1.661 -1.785 1.00 85.50 104 GLY A CA 1
ATOM 826 C C . GLY A 1 104 ? 8.574 0.902 -3.079 1.00 85.50 104 GLY A C 1
ATOM 827 O O . GLY A 1 104 ? 8.275 -0.294 -3.024 1.00 85.50 104 GLY A O 1
ATOM 828 N N . ALA A 1 105 ? 8.699 1.576 -4.218 1.00 80.25 105 ALA A N 1
ATOM 829 C CA . ALA A 1 105 ? 8.546 0.956 -5.531 1.00 80.25 105 ALA A CA 1
ATOM 830 C C . ALA A 1 105 ? 9.730 1.255 -6.443 1.00 80.25 105 ALA A C 1
ATOM 832 O O . ALA A 1 105 ? 10.446 2.243 -6.267 1.00 80.25 105 ALA A O 1
ATOM 833 N N . TRP A 1 106 ? 9.897 0.396 -7.441 1.00 77.50 106 TRP A N 1
ATOM 834 C CA . TRP A 1 106 ? 10.827 0.619 -8.532 1.00 77.50 106 TRP A CA 1
ATOM 835 C C . TRP A 1 106 ? 10.140 0.369 -9.868 1.00 77.50 106 TRP A C 1
ATOM 837 O O . TRP A 1 106 ? 9.260 -0.482 -9.982 1.00 77.50 106 TRP A O 1
ATOM 847 N N . PHE A 1 107 ? 10.542 1.162 -10.850 1.00 77.75 107 PHE A N 1
ATOM 848 C CA . PHE A 1 107 ? 10.136 1.042 -12.242 1.00 77.75 107 PHE A CA 1
ATOM 849 C C . PHE A 1 107 ? 11.300 0.396 -12.995 1.00 77.75 107 PHE A C 1
ATOM 851 O O . PHE A 1 107 ? 12.447 0.557 -12.567 1.00 77.75 107 PHE A O 1
ATOM 858 N N . ASP A 1 108 ? 10.987 -0.380 -14.026 1.00 73.56 108 ASP A N 1
ATOM 859 C CA . ASP A 1 108 ? 11.963 -1.055 -14.881 1.00 73.56 108 ASP A CA 1
ATOM 860 C C . ASP A 1 108 ? 11.809 -0.481 -16.290 1.00 73.56 108 ASP A C 1
ATOM 862 O O . ASP A 1 108 ? 11.012 -0.974 -17.085 1.00 73.56 108 ASP A O 1
ATOM 866 N N . GLU A 1 109 ? 12.484 0.640 -16.565 1.00 75.00 109 GLU A N 1
ATOM 867 C CA . GLU A 1 109 ? 12.417 1.291 -17.877 1.00 75.00 109 GLU A CA 1
ATOM 868 C C . GLU A 1 109 ? 13.776 1.342 -18.557 1.00 75.00 109 GLU A C 1
ATOM 870 O O . GLU A 1 109 ? 14.833 1.365 -17.932 1.00 75.00 109 GLU A O 1
ATOM 875 N N . HIS A 1 110 ? 13.742 1.482 -19.879 1.00 72.31 110 HIS A N 1
ATOM 876 C CA . HIS A 1 110 ? 14.945 1.567 -20.697 1.00 72.31 110 HIS A CA 1
ATOM 877 C C . HIS A 1 110 ? 15.754 2.859 -20.483 1.00 72.31 110 HIS A C 1
ATOM 879 O O . HIS A 1 110 ? 16.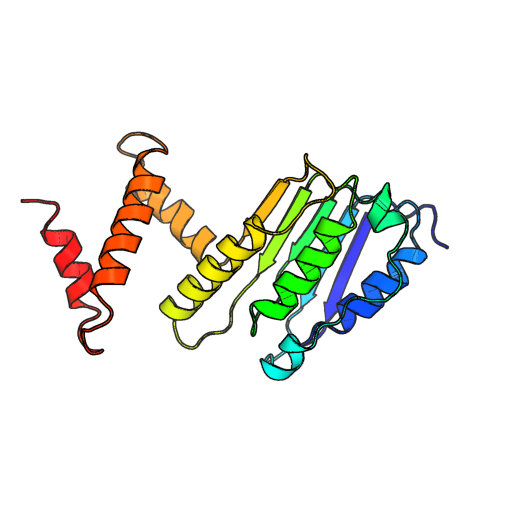899 2.935 -20.929 1.00 72.31 110 HIS A O 1
ATOM 885 N N . SER A 1 111 ? 15.199 3.881 -19.814 1.00 79.56 111 SER A N 1
ATOM 886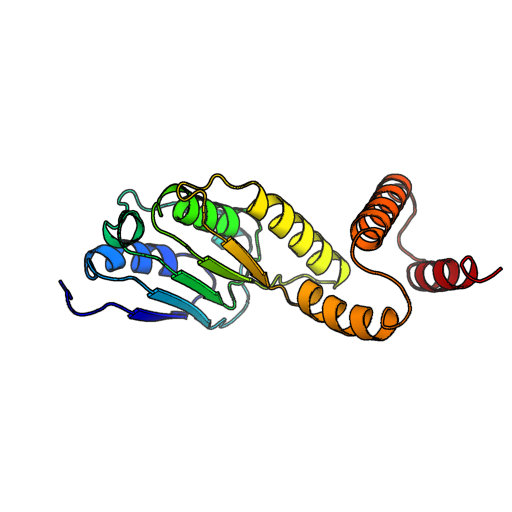 C CA . SER A 1 111 ? 15.929 5.113 -19.488 1.00 79.56 111 SER A CA 1
ATOM 887 C C . SER A 1 111 ? 15.518 5.738 -18.152 1.00 79.56 111 SER A C 1
ATOM 889 O O . SER A 1 111 ? 14.348 5.733 -17.771 1.00 79.56 111 SER A O 1
ATOM 891 N N . GLN A 1 112 ? 16.475 6.402 -17.495 1.00 76.50 112 GLN A N 1
ATOM 892 C CA . GLN A 1 112 ? 16.258 7.110 -16.223 1.00 76.50 112 GLN A CA 1
ATOM 893 C C . GLN A 1 112 ? 15.163 8.185 -16.314 1.00 76.50 112 GLN A C 1
ATOM 895 O O . GLN A 1 112 ? 14.413 8.405 -15.364 1.00 76.50 112 GLN A O 1
ATOM 900 N N . ALA A 1 113 ? 15.050 8.865 -17.461 1.00 79.12 113 ALA A N 1
ATOM 901 C CA . ALA A 1 113 ? 14.029 9.887 -17.681 1.00 79.12 113 ALA A CA 1
ATOM 902 C C . ALA A 1 113 ? 12.609 9.293 -17.649 1.00 79.12 113 ALA A C 1
ATOM 904 O O . ALA A 1 113 ? 11.697 9.886 -17.064 1.00 79.12 113 ALA A O 1
ATOM 905 N N . GLN A 1 114 ? 12.426 8.101 -18.224 1.00 79.94 114 GLN A N 1
ATOM 906 C CA . GLN A 1 114 ? 11.153 7.380 -18.197 1.00 79.94 114 GLN A CA 1
ATOM 907 C C . GLN A 1 114 ? 10.817 6.883 -16.787 1.00 79.94 114 GLN A C 1
ATOM 909 O O . GLN A 1 114 ? 9.679 7.067 -16.345 1.00 79.94 114 GLN A O 1
ATOM 914 N N . GLU A 1 115 ? 11.798 6.349 -16.051 1.00 77.69 115 GLU A N 1
ATOM 915 C CA . GLU A 1 115 ? 11.619 5.929 -14.652 1.00 77.69 115 GLU A CA 1
ATOM 916 C C . GLU A 1 115 ? 11.177 7.109 -13.779 1.00 77.69 115 GLU A C 1
ATOM 918 O O . GLU A 1 115 ? 10.157 7.031 -13.093 1.00 77.69 115 GLU A O 1
ATOM 923 N N . LEU A 1 116 ? 11.871 8.248 -13.879 1.00 81.19 116 LEU A N 1
ATOM 924 C CA . LEU A 1 116 ? 11.532 9.490 -13.179 1.00 81.19 116 LEU A CA 1
ATOM 925 C C . LEU A 1 116 ? 10.119 9.981 -13.502 1.00 81.19 116 LEU A C 1
ATOM 927 O O . LEU A 1 116 ? 9.374 10.402 -12.609 1.00 81.19 116 LEU A O 1
ATOM 931 N N . TRP A 1 117 ? 9.738 9.958 -14.779 1.00 82.50 117 TRP A N 1
ATOM 932 C CA . TRP A 1 117 ? 8.409 10.381 -15.202 1.00 82.50 117 TRP A CA 1
ATOM 933 C C . TRP A 1 117 ? 7.318 9.447 -14.664 1.00 82.50 117 TRP A C 1
ATOM 935 O O . TRP A 1 117 ? 6.322 9.934 -14.112 1.00 82.50 117 TRP A O 1
ATOM 945 N N . LYS A 1 118 ? 7.506 8.121 -14.751 1.00 83.50 118 LYS A N 1
ATOM 946 C CA . LYS A 1 118 ? 6.565 7.132 -14.196 1.00 83.50 118 LYS A CA 1
ATOM 947 C C . LYS A 1 118 ? 6.481 7.246 -12.672 1.00 83.50 118 LYS A C 1
ATOM 949 O O . LYS A 1 118 ? 5.368 7.280 -12.144 1.00 83.50 118 LYS A O 1
ATOM 954 N N . GLU A 1 119 ? 7.602 7.433 -11.978 1.00 84.25 119 GLU A N 1
ATOM 955 C CA . GLU A 1 119 ? 7.662 7.648 -10.528 1.00 84.25 119 GLU A CA 1
ATOM 956 C C . GLU A 1 119 ? 6.870 8.894 -10.110 1.00 84.25 119 GLU A C 1
ATOM 958 O O . GLU A 1 119 ? 6.000 8.824 -9.236 1.00 84.25 119 GLU A O 1
ATOM 963 N N . ARG A 1 120 ? 7.068 10.026 -10.799 1.00 81.81 120 ARG A N 1
ATOM 964 C CA . ARG A 1 120 ? 6.298 11.262 -10.565 1.00 81.81 120 ARG A CA 1
ATOM 965 C C . ARG A 1 120 ? 4.809 11.069 -10.832 1.00 81.81 120 ARG A C 1
ATOM 967 O O . ARG A 1 120 ? 3.975 11.491 -10.026 1.00 81.81 120 ARG A O 1
ATOM 974 N N . LYS A 1 121 ? 4.457 10.438 -11.954 1.00 86.38 121 LYS A N 1
ATOM 975 C CA . LYS A 1 121 ? 3.064 10.180 -12.345 1.00 86.38 121 LYS A CA 1
ATOM 976 C C . LYS A 1 121 ? 2.364 9.264 -11.341 1.00 86.38 121 LYS A C 1
ATOM 978 O O . LYS A 1 121 ? 1.224 9.543 -10.951 1.00 86.38 121 LYS A O 1
ATOM 983 N N . PHE A 1 122 ? 3.046 8.217 -10.886 1.00 86.50 122 PHE A N 1
ATOM 984 C CA . PHE A 1 122 ? 2.563 7.306 -9.855 1.00 86.50 122 PHE A CA 1
ATOM 985 C C . PHE A 1 122 ? 2.365 8.041 -8.530 1.00 86.50 122 PHE A C 1
ATOM 987 O O . PHE A 1 122 ? 1.264 8.027 -7.985 1.00 86.50 122 PHE A O 1
ATOM 994 N N . CYS A 1 123 ? 3.388 8.757 -8.061 1.00 86.12 123 CYS A N 1
ATOM 995 C CA . CYS A 1 123 ? 3.362 9.528 -6.821 1.00 86.12 123 CYS A CA 1
ATOM 996 C C . CYS A 1 123 ? 2.197 10.536 -6.807 1.00 86.12 123 CYS A C 1
ATOM 998 O O . CYS A 1 123 ? 1.363 10.522 -5.899 1.00 86.12 123 CYS A O 1
ATOM 1000 N N . LYS A 1 124 ? 2.036 11.331 -7.876 1.00 86.31 124 LYS A N 1
ATOM 1001 C CA . LYS A 1 124 ? 0.914 12.276 -8.030 1.00 86.31 124 LYS A CA 1
ATOM 1002 C C . LYS A 1 124 ? -0.449 11.584 -7.964 1.00 86.31 124 LYS A C 1
ATOM 1004 O O . LYS A 1 124 ? -1.400 12.158 -7.438 1.00 86.31 124 LYS A O 1
ATOM 1009 N N . SER A 1 125 ? -0.557 10.374 -8.505 1.00 89.75 125 SER A N 1
ATOM 1010 C CA . SER A 1 125 ? -1.800 9.598 -8.501 1.00 89.75 125 SER A CA 1
ATOM 1011 C C . SER A 1 125 ? -2.078 8.965 -7.136 1.00 89.75 125 SER A C 1
ATOM 1013 O O . SER A 1 125 ? -3.212 9.015 -6.666 1.00 89.75 125 SER A O 1
ATOM 1015 N N . LEU A 1 126 ? -1.047 8.454 -6.458 1.00 88.62 126 LEU A N 1
ATOM 1016 C CA . LEU A 1 126 ? -1.117 7.890 -5.110 1.00 88.62 126 LEU A CA 1
ATOM 1017 C C . LEU A 1 126 ? -1.665 8.910 -4.104 1.00 88.62 126 LEU A C 1
ATOM 1019 O O . LEU A 1 126 ? -2.599 8.608 -3.364 1.00 88.62 126 LEU A O 1
ATOM 1023 N N . PHE A 1 127 ? -1.147 10.140 -4.112 1.00 88.44 127 PHE A N 1
ATOM 1024 C CA . PHE A 1 127 ? -1.595 11.182 -3.180 1.00 88.44 127 PHE A CA 1
ATOM 1025 C C . PHE A 1 127 ? -3.029 11.674 -3.429 1.00 88.44 127 PHE A C 1
ATOM 1027 O O . PHE A 1 127 ? -3.621 12.292 -2.542 1.00 88.44 127 PHE A O 1
ATOM 1034 N N . LYS A 1 128 ? -3.609 11.375 -4.597 1.00 89.75 128 LYS A N 1
ATOM 1035 C CA . LYS A 1 128 ? -5.015 11.662 -4.922 1.00 89.75 128 LYS A CA 1
ATOM 1036 C C . LYS A 1 128 ? -5.976 10.548 -4.505 1.00 89.75 128 LYS A C 1
ATOM 1038 O O . LYS A 1 128 ? -7.186 10.729 -4.626 1.00 89.75 128 LYS A O 1
ATOM 1043 N N . LEU A 1 129 ? -5.478 9.395 -4.054 1.00 90.25 129 LEU A N 1
ATOM 1044 C CA . LEU A 1 129 ? -6.343 8.282 -3.677 1.00 90.25 129 LEU A CA 1
ATOM 1045 C C . LEU A 1 129 ? -7.192 8.628 -2.441 1.00 90.25 129 LEU A C 1
ATOM 1047 O O . LEU A 1 129 ? -6.699 9.265 -1.503 1.00 90.25 129 LEU A O 1
ATOM 1051 N N . PRO A 1 130 ? -8.465 8.189 -2.409 1.00 91.38 130 PRO A N 1
ATOM 1052 C CA . PRO A 1 130 ? -9.314 8.371 -1.243 1.00 91.38 130 PRO A CA 1
ATOM 1053 C C . PRO A 1 130 ? -8.770 7.571 -0.057 1.00 91.38 130 PRO A C 1
ATOM 1055 O O . PRO A 1 130 ? -8.249 6.465 -0.215 1.00 91.38 130 PRO A O 1
ATOM 1058 N N . ARG A 1 131 ? -8.921 8.134 1.142 1.00 92.62 131 ARG A N 1
ATOM 1059 C CA . ARG A 1 131 ? -8.459 7.544 2.400 1.00 92.62 131 ARG A CA 1
ATOM 1060 C C . ARG A 1 131 ? -9.620 7.465 3.374 1.00 92.62 131 ARG A C 1
ATOM 1062 O O . ARG A 1 131 ? -10.284 8.470 3.608 1.00 92.62 131 ARG A O 1
ATOM 1069 N N . SER A 1 132 ? -9.831 6.290 3.955 1.00 94.06 132 SER A N 1
ATOM 1070 C CA . SER A 1 132 ? -10.832 6.107 5.013 1.00 94.06 132 SER A CA 1
ATOM 1071 C C . SER A 1 132 ? -10.344 6.594 6.372 1.00 94.06 132 SER A C 1
ATOM 1073 O O . SER A 1 132 ? -11.146 7.031 7.190 1.00 94.06 132 SER A O 1
ATOM 1075 N N . SER A 1 133 ? -9.030 6.565 6.600 1.00 90.44 133 SER A N 1
ATOM 1076 C CA . SER A 1 133 ? -8.400 7.218 7.745 1.00 90.44 133 SER A CA 1
ATOM 1077 C C . SER A 1 133 ? -7.951 8.639 7.361 1.00 90.44 133 SER A C 1
ATOM 1079 O O . SER A 1 133 ? -7.032 8.779 6.543 1.00 90.44 133 SER A O 1
ATOM 1081 N N . PRO A 1 134 ? -8.537 9.705 7.942 1.00 84.69 134 PRO A N 1
ATOM 1082 C CA . PRO A 1 134 ? -8.149 11.086 7.642 1.00 84.69 134 PRO A CA 1
ATOM 1083 C C . PRO A 1 134 ? -6.753 11.434 8.179 1.00 84.69 134 PRO A C 1
ATOM 1085 O O . PRO A 1 134 ? -6.102 12.350 7.680 1.00 84.69 134 PRO A O 1
ATOM 1088 N N . THR A 1 135 ? -6.268 10.691 9.176 1.00 85.06 135 THR A N 1
ATOM 1089 C CA . THR A 1 135 ? -4.952 10.887 9.800 1.00 85.06 135 THR A CA 1
ATOM 1090 C C . THR A 1 135 ? -3.850 10.048 9.151 1.00 85.06 135 THR A C 1
ATOM 1092 O O . THR A 1 135 ? -2.680 10.207 9.506 1.00 85.06 135 THR A O 1
ATOM 1095 N N . SER A 1 136 ? -4.194 9.181 8.189 1.00 90.75 136 SER A N 1
ATOM 1096 C CA . SER A 1 136 ? -3.231 8.311 7.514 1.00 90.75 136 SER A CA 1
ATOM 1097 C C . SER A 1 136 ? -2.191 9.112 6.735 1.00 90.75 136 SER A C 1
ATOM 1099 O O . SER A 1 136 ? -2.508 9.857 5.796 1.00 90.75 136 SER A O 1
ATOM 1101 N N . LYS A 1 137 ? -0.923 8.919 7.110 1.00 92.00 137 LYS A N 1
ATOM 1102 C CA . LYS A 1 137 ? 0.247 9.470 6.426 1.00 92.00 137 LYS A CA 1
ATOM 1103 C C . LYS A 1 137 ? 0.764 8.465 5.403 1.00 92.00 137 LYS A C 1
ATOM 1105 O O . LYS A 1 137 ? 1.203 7.377 5.772 1.00 92.00 137 LYS A O 1
ATOM 1110 N N . VAL A 1 138 ? 0.762 8.855 4.133 1.00 90.88 138 VAL A N 1
ATOM 1111 C CA . VAL A 1 138 ? 1.379 8.083 3.048 1.00 90.88 138 VAL A CA 1
ATOM 1112 C C . VAL A 1 138 ? 2.794 8.604 2.829 1.00 90.88 138 VAL A C 1
ATOM 1114 O O . VAL A 1 138 ? 2.990 9.800 2.625 1.00 90.88 138 VAL A O 1
ATOM 1117 N N . VAL A 1 139 ? 3.774 7.711 2.908 1.00 89.12 139 VAL A N 1
ATOM 1118 C CA . VAL A 1 139 ? 5.186 7.979 2.640 1.00 89.12 139 VAL A CA 1
ATOM 1119 C C . VAL A 1 139 ? 5.591 7.136 1.443 1.00 89.12 139 VAL A C 1
ATOM 1121 O O . VAL A 1 139 ? 5.570 5.908 1.512 1.00 89.12 139 VAL A O 1
ATOM 1124 N N . PHE A 1 140 ? 5.934 7.813 0.354 1.00 86.44 140 PHE A N 1
ATOM 1125 C CA . PHE A 1 140 ? 6.447 7.201 -0.861 1.00 86.44 140 PHE A CA 1
ATOM 1126 C C . PHE A 1 140 ? 7.972 7.323 -0.881 1.00 86.44 140 PHE A C 1
ATOM 1128 O O . PHE A 1 140 ? 8.497 8.383 -0.544 1.00 86.44 140 PHE A O 1
ATOM 1135 N N . SER A 1 141 ? 8.646 6.246 -1.262 1.00 81.62 141 SER A N 1
ATOM 1136 C CA . SER A 1 141 ? 10.082 6.177 -1.516 1.00 81.62 141 SER A CA 1
ATOM 1137 C C . SER A 1 141 ? 10.255 5.555 -2.897 1.00 81.62 141 SER A C 1
ATOM 1139 O O . SER A 1 141 ? 9.650 4.527 -3.211 1.00 81.62 141 SER A O 1
ATOM 1141 N N . GLY A 1 142 ? 11.021 6.218 -3.747 1.00 74.44 142 GLY A N 1
ATOM 1142 C CA . GLY A 1 142 ? 11.346 5.728 -5.075 1.00 74.44 142 GLY A CA 1
ATOM 1143 C C . GLY A 1 142 ? 12.811 6.006 -5.355 1.00 74.44 142 GLY A C 1
ATOM 1144 O O . GLY A 1 142 ? 13.396 6.929 -4.779 1.00 74.44 142 GLY A O 1
ATOM 1145 N N . ARG 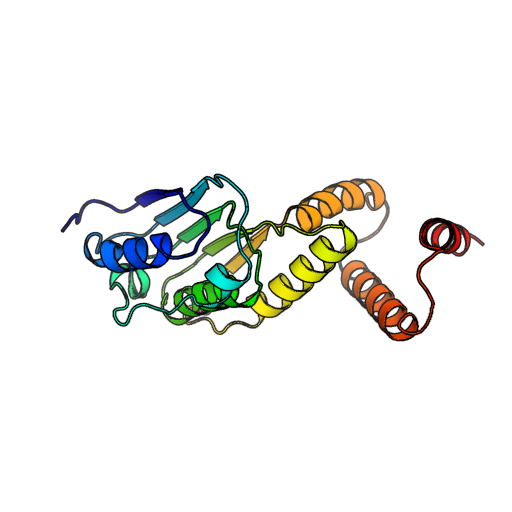A 1 143 ? 13.424 5.151 -6.183 1.00 70.19 143 ARG A N 1
ATOM 1146 C CA . ARG A 1 143 ? 14.882 5.135 -6.367 1.00 70.19 143 ARG A CA 1
ATOM 1147 C C . ARG A 1 143 ? 15.428 6.511 -6.734 1.00 70.19 143 ARG A C 1
ATOM 1149 O O . ARG A 1 143 ? 16.488 6.867 -6.234 1.00 70.19 143 ARG A O 1
ATOM 1156 N N . PHE A 1 144 ? 14.707 7.302 -7.529 1.00 63.31 144 PHE A N 1
ATOM 1157 C CA . PHE A 1 144 ? 15.206 8.599 -7.976 1.00 63.31 144 PHE A CA 1
ATOM 1158 C C . PHE A 1 144 ? 14.758 9.777 -7.119 1.00 63.31 144 PHE A C 1
ATOM 1160 O O . PHE A 1 144 ? 15.553 10.699 -6.933 1.00 63.31 144 PHE A O 1
ATOM 1167 N N . ILE A 1 145 ? 13.542 9.777 -6.557 1.00 59.41 145 ILE A N 1
ATOM 1168 C CA . ILE A 1 145 ? 13.164 10.811 -5.578 1.00 59.41 145 ILE A CA 1
ATOM 1169 C C . ILE A 1 145 ? 14.141 10.789 -4.398 1.00 59.41 145 ILE A C 1
ATOM 1171 O O . ILE A 1 145 ? 14.578 11.851 -3.951 1.00 59.41 145 ILE A O 1
ATOM 1175 N N . ASP A 1 146 ? 14.546 9.598 -3.955 1.00 58.91 146 ASP A N 1
ATOM 1176 C CA . ASP A 1 146 ? 15.492 9.439 -2.854 1.00 58.91 146 ASP A CA 1
ATOM 1177 C C . ASP A 1 146 ? 16.946 9.708 -3.263 1.00 58.91 146 ASP A C 1
ATOM 1179 O O . ASP A 1 146 ? 17.741 10.079 -2.407 1.00 58.91 146 ASP A O 1
ATOM 1183 N N . TYR A 1 147 ? 17.299 9.575 -4.548 1.00 54.06 147 TYR A N 1
ATOM 1184 C CA . TYR A 1 147 ? 18.634 9.916 -5.054 1.00 54.06 147 TYR A CA 1
ATOM 1185 C C . TYR A 1 147 ? 18.818 11.425 -5.235 1.00 54.06 147 TYR A C 1
ATOM 1187 O O . TYR A 1 147 ? 19.883 11.950 -4.948 1.00 54.06 147 TYR A O 1
ATOM 1195 N N . ILE A 1 148 ? 17.775 12.146 -5.658 1.00 53.19 148 ILE A N 1
ATOM 1196 C CA . ILE A 1 148 ? 17.827 13.600 -5.871 1.00 53.19 148 ILE A CA 1
ATOM 1197 C C . ILE A 1 148 ? 17.816 14.365 -4.533 1.00 53.19 148 ILE A C 1
ATOM 1199 O O . ILE A 1 148 ? 18.414 15.435 -4.417 1.00 53.19 148 ILE A O 1
ATOM 1203 N N . LEU A 1 149 ? 17.148 13.841 -3.498 1.00 49.88 149 LEU A N 1
ATOM 1204 C CA . LEU A 1 149 ? 16.949 14.549 -2.225 1.00 49.88 149 LEU A CA 1
ATOM 1205 C C . LEU A 1 149 ? 18.255 14.869 -1.456 1.00 49.88 149 LEU A C 1
ATOM 1207 O O . LEU A 1 149 ? 18.345 15.971 -0.913 1.00 49.88 149 LEU A O 1
ATOM 1211 N N . PRO A 1 150 ? 19.256 13.970 -1.371 1.00 48.09 150 PRO A N 1
ATOM 1212 C CA . PRO A 1 150 ? 20.555 14.256 -0.767 1.00 48.09 150 PRO A CA 1
ATOM 1213 C C . PRO A 1 150 ? 21.409 15.166 -1.651 1.00 48.09 150 PRO A C 1
ATOM 1215 O O . PRO A 1 150 ? 21.947 16.145 -1.152 1.00 48.09 150 PRO A O 1
ATOM 1218 N N . THR A 1 151 ? 21.447 14.931 -2.968 1.00 45.75 151 THR A N 1
ATOM 1219 C CA . THR A 1 151 ? 22.253 15.739 -3.903 1.00 45.75 151 THR A CA 1
ATOM 1220 C C . THR A 1 151 ? 21.779 17.192 -3.959 1.00 45.75 151 THR A C 1
ATOM 1222 O O . THR A 1 151 ? 22.587 18.106 -4.086 1.00 45.75 151 THR A O 1
ATOM 1225 N N . LEU A 1 152 ? 20.472 17.429 -3.797 1.00 39.56 152 LEU A N 1
ATOM 1226 C CA . LEU A 1 152 ? 19.921 18.775 -3.642 1.00 39.56 152 LEU A CA 1
ATOM 1227 C C . LEU A 1 152 ? 20.152 19.356 -2.242 1.00 39.56 152 LEU A C 1
ATOM 1229 O O . LEU A 1 152 ? 20.284 20.564 -2.125 1.00 39.56 152 LEU A O 1
ATOM 1233 N N . LYS A 1 153 ? 20.216 18.556 -1.172 1.00 38.38 153 LYS A N 1
ATOM 1234 C CA . LYS A 1 153 ? 20.583 19.080 0.158 1.00 38.38 153 LYS A CA 1
ATOM 1235 C C . LYS A 1 153 ? 22.023 19.578 0.196 1.00 38.38 153 LYS A C 1
ATOM 1237 O O . LYS A 1 153 ? 22.269 20.597 0.829 1.00 38.38 153 LYS A O 1
ATOM 1242 N N . ASP A 1 154 ? 22.923 18.900 -0.507 1.00 42.56 154 ASP A N 1
ATOM 1243 C CA . ASP A 1 154 ? 24.318 19.324 -0.628 1.00 42.56 154 ASP A CA 1
ATOM 1244 C C . ASP A 1 154 ? 24.453 20.548 -1.553 1.00 42.56 154 ASP A C 1
ATOM 1246 O O . ASP A 1 154 ? 25.268 21.428 -1.291 1.00 42.56 154 ASP A O 1
ATOM 1250 N N . ALA A 1 155 ? 23.601 20.667 -2.581 1.00 37.47 155 ALA A N 1
ATOM 1251 C CA . ALA A 1 155 ? 23.567 21.827 -3.479 1.00 37.47 155 ALA A CA 1
ATOM 1252 C C . ALA A 1 155 ? 22.835 23.065 -2.907 1.00 37.47 155 ALA A C 1
ATOM 1254 O O . ALA A 1 155 ? 23.116 24.181 -3.331 1.00 37.47 155 ALA A O 1
ATOM 1255 N N . TYR A 1 156 ? 21.912 22.886 -1.953 1.00 36.34 156 TYR A N 1
ATOM 1256 C CA . TYR A 1 156 ? 21.080 23.944 -1.344 1.00 36.34 156 TYR A CA 1
ATOM 1257 C C . TYR A 1 156 ? 21.347 24.143 0.158 1.00 36.34 156 TYR A C 1
ATOM 1259 O O . TYR A 1 156 ? 20.524 24.715 0.879 1.00 36.34 156 TYR A O 1
ATOM 1267 N N . ALA A 1 157 ? 22.502 23.690 0.656 1.00 36.41 157 ALA A N 1
ATOM 1268 C CA . ALA A 1 157 ? 22.990 24.095 1.974 1.00 36.41 157 ALA A CA 1
ATOM 1269 C C . ALA A 1 157 ? 23.232 25.620 2.057 1.00 36.41 157 ALA A C 1
ATOM 1271 O O . ALA A 1 157 ? 23.234 26.166 3.159 1.00 36.41 157 ALA A O 1
ATOM 1272 N N . ASP A 1 158 ? 23.308 26.310 0.912 1.00 41.84 158 ASP A N 1
ATOM 1273 C CA . ASP A 1 158 ? 23.168 27.761 0.805 1.00 41.84 158 ASP A CA 1
ATOM 1274 C C . ASP A 1 158 ? 21.750 28.161 0.333 1.00 41.84 158 ASP A C 1
ATOM 1276 O O . ASP A 1 158 ? 21.327 27.881 -0.784 1.00 41.84 158 ASP A O 1
ATOM 1280 N N . GLN A 1 159 ? 21.046 28.873 1.221 1.00 34.84 159 GLN A N 1
ATOM 1281 C CA . GLN A 1 159 ? 19.783 29.619 1.059 1.00 34.84 159 GLN A CA 1
ATOM 1282 C C . GLN A 1 159 ? 18.415 28.881 1.000 1.00 34.84 159 GLN A C 1
ATOM 1284 O O . GLN A 1 159 ? 17.927 28.406 -0.015 1.00 34.84 159 GLN A O 1
ATOM 1289 N N . ILE A 1 160 ? 17.721 28.983 2.146 1.00 35.84 160 ILE A N 1
ATOM 1290 C CA . ILE A 1 160 ? 16.284 29.289 2.359 1.00 35.84 160 ILE A CA 1
ATOM 1291 C C . ILE A 1 160 ? 15.226 28.399 1.652 1.00 35.84 160 ILE A C 1
ATOM 1293 O O . ILE A 1 160 ? 14.539 28.769 0.708 1.00 35.84 160 ILE A O 1
ATOM 1297 N N . VAL A 1 161 ? 15.006 27.241 2.283 1.00 41.69 161 VAL A N 1
ATOM 1298 C CA . VAL A 1 161 ? 13.730 26.644 2.753 1.00 41.69 161 VAL A CA 1
ATOM 1299 C C . VAL A 1 161 ? 12.463 26.742 1.869 1.00 41.69 161 VAL A C 1
ATOM 1301 O O . VAL A 1 161 ? 11.708 27.708 1.907 1.00 41.69 161 VAL A O 1
ATOM 1304 N N . LYS A 1 162 ? 12.113 25.580 1.290 1.00 40.38 162 LYS A N 1
ATOM 1305 C CA . LYS A 1 162 ? 10.770 25.015 0.979 1.00 40.38 162 LYS A CA 1
ATOM 1306 C C . LYS A 1 162 ? 9.812 25.762 0.040 1.00 40.38 162 LYS A C 1
ATOM 1308 O O . LYS A 1 162 ? 9.059 25.075 -0.648 1.00 40.38 162 LYS A O 1
ATOM 1313 N N . SER A 1 163 ? 9.814 27.087 -0.049 1.00 35.62 163 SER A N 1
ATOM 1314 C CA . SER A 1 163 ? 8.973 27.825 -1.009 1.00 35.62 163 SER A CA 1
ATOM 1315 C C . SER A 1 163 ? 9.526 27.742 -2.437 1.00 35.62 163 SER A C 1
ATOM 1317 O O . SER A 1 163 ? 8.758 27.642 -3.393 1.00 35.62 163 SER A O 1
ATOM 1319 N N . GLN A 1 164 ? 10.850 27.650 -2.586 1.00 38.09 164 GLN A N 1
ATOM 1320 C CA . GLN A 1 164 ? 11.518 27.486 -3.882 1.00 38.09 164 GLN A CA 1
ATOM 1321 C C . GLN A 1 164 ? 11.327 26.098 -4.513 1.00 38.09 164 GLN A C 1
ATOM 1323 O O . GLN A 1 164 ? 11.417 25.981 -5.728 1.00 38.09 164 GLN A O 1
ATOM 1328 N N . TYR A 1 165 ? 10.988 25.053 -3.745 1.00 44.47 165 TYR A N 1
ATOM 1329 C CA . TYR A 1 165 ? 10.751 23.709 -4.299 1.00 44.47 165 TYR A CA 1
ATOM 1330 C C . TYR A 1 165 ? 9.455 23.646 -5.121 1.00 44.47 165 TYR A C 1
ATOM 1332 O O . TYR A 1 165 ? 9.417 23.036 -6.185 1.00 44.47 165 TYR A O 1
ATOM 1340 N N . LEU A 1 166 ? 8.403 24.337 -4.669 1.00 45.00 166 LEU A N 1
ATOM 1341 C CA . LEU A 1 166 ? 7.185 24.528 -5.461 1.00 45.00 166 LEU A CA 1
ATOM 1342 C C . LEU A 1 166 ? 7.470 25.369 -6.708 1.00 45.00 166 LEU A C 1
ATOM 1344 O O . LEU A 1 166 ? 6.965 25.036 -7.773 1.00 45.00 166 LEU A O 1
ATOM 1348 N N . LEU A 1 167 ? 8.322 26.393 -6.596 1.00 42.09 167 LEU A N 1
ATOM 1349 C CA . LEU A 1 167 ? 8.703 27.257 -7.715 1.00 42.09 167 LEU A CA 1
ATOM 1350 C C . LEU A 1 167 ? 9.561 26.523 -8.762 1.00 42.09 167 LEU A C 1
ATOM 1352 O O . LEU A 1 167 ? 9.315 26.674 -9.950 1.00 42.09 167 LEU A O 1
ATOM 1356 N N . TYR A 1 168 ? 10.507 25.679 -8.341 1.00 47.41 168 TYR A N 1
ATOM 1357 C CA . TYR A 1 168 ? 11.365 24.877 -9.22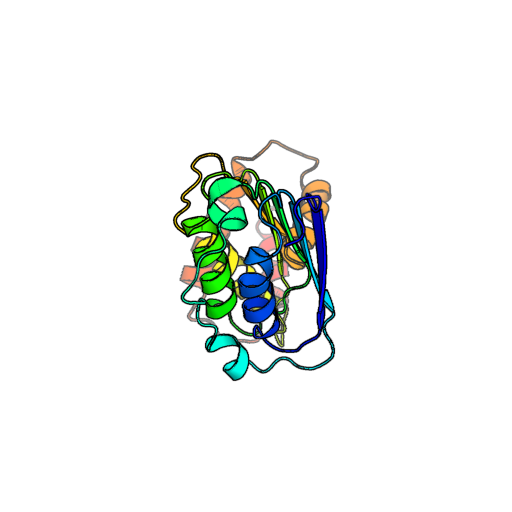1 1.00 47.41 168 TYR A CA 1
ATOM 1358 C C . TYR A 1 168 ? 10.587 23.750 -9.910 1.00 47.41 168 TYR A C 1
ATOM 1360 O O . TYR A 1 168 ? 10.740 23.523 -11.108 1.00 47.41 168 TYR A O 1
ATOM 1368 N N . VAL A 1 169 ? 9.680 23.085 -9.186 1.00 50.84 169 VAL A N 1
ATOM 1369 C CA . VAL A 1 169 ? 8.760 22.104 -9.780 1.00 50.84 169 VAL A CA 1
ATOM 1370 C C . VAL A 1 169 ? 7.788 22.785 -10.753 1.00 50.84 169 VAL A C 1
ATOM 1372 O O . VAL A 1 169 ? 7.526 22.216 -11.808 1.00 50.84 169 VAL A O 1
ATOM 1375 N N . LEU A 1 170 ? 7.314 24.003 -10.455 1.00 46.88 170 LEU A N 1
ATOM 1376 C CA . LEU A 1 170 ? 6.479 24.805 -11.362 1.00 46.88 170 LEU A CA 1
ATOM 1377 C C . LEU A 1 170 ? 7.244 25.262 -12.620 1.00 46.88 170 LEU A C 1
ATOM 1379 O O . LEU A 1 170 ? 6.724 25.134 -13.730 1.00 46.88 170 LEU A O 1
ATOM 1383 N N . LEU A 1 171 ? 8.492 25.710 -12.468 1.00 47.56 171 LEU A N 1
ATOM 1384 C CA . LEU A 1 171 ? 9.382 26.095 -13.570 1.00 47.56 171 LEU A CA 1
ATOM 1385 C C . LEU A 1 171 ? 9.689 24.907 -14.490 1.00 47.56 171 LEU A C 1
ATOM 1387 O O . LEU A 1 171 ? 9.594 25.034 -15.707 1.00 47.56 171 LEU A O 1
ATOM 1391 N N . LEU A 1 172 ? 9.963 23.725 -13.930 1.00 48.38 172 LEU A N 1
ATOM 1392 C CA . LEU A 1 172 ? 10.160 22.509 -14.723 1.00 48.38 172 LEU A CA 1
ATOM 1393 C C . LEU A 1 172 ? 8.873 22.038 -15.419 1.00 48.38 172 LEU A C 1
ATOM 1395 O O . LEU A 1 172 ? 8.952 21.493 -16.517 1.00 48.38 172 LEU A O 1
ATOM 1399 N N . THR A 1 173 ? 7.689 22.262 -14.834 1.00 43.91 173 THR A N 1
ATOM 1400 C CA . THR A 1 173 ? 6.416 21.972 -15.521 1.00 43.91 173 THR A CA 1
ATOM 1401 C C . THR A 1 173 ? 6.124 22.934 -16.675 1.00 43.91 173 THR A C 1
ATOM 1403 O O . THR A 1 173 ? 5.623 22.482 -17.696 1.00 43.91 173 THR A O 1
ATOM 1406 N N . GLN A 1 174 ? 6.493 24.217 -16.572 1.00 39.94 174 GLN A N 1
ATOM 1407 C CA . GLN A 1 174 ? 6.328 25.182 -17.671 1.00 39.94 174 GLN A CA 1
ATOM 1408 C C . GLN A 1 174 ? 7.295 24.931 -18.835 1.00 39.94 174 GLN A C 1
ATOM 1410 O O . GLN A 1 174 ? 6.919 25.118 -19.987 1.00 39.94 174 GLN A O 1
ATOM 1415 N N . VAL A 1 175 ? 8.517 24.466 -18.560 1.00 43.69 175 VAL A N 1
ATOM 1416 C CA . VAL A 1 175 ? 9.485 24.112 -19.612 1.00 43.69 175 VAL A CA 1
ATOM 1417 C C . VAL A 1 175 ? 9.097 22.806 -20.321 1.00 43.69 175 VAL A C 1
ATOM 1419 O O . VAL A 1 175 ? 9.282 22.696 -21.528 1.00 43.69 175 VAL A O 1
ATOM 1422 N N . ALA A 1 176 ? 8.504 21.841 -19.610 1.00 43.78 176 ALA A N 1
ATOM 1423 C CA . ALA A 1 176 ? 8.044 20.585 -20.207 1.00 43.78 176 ALA A CA 1
ATOM 1424 C C . ALA A 1 176 ? 6.811 20.756 -21.117 1.00 43.78 176 ALA A C 1
ATOM 1426 O O . ALA A 1 176 ? 6.732 20.087 -22.144 1.00 43.78 176 ALA A O 1
ATOM 1427 N N . ASP A 1 177 ? 5.891 21.673 -20.792 1.00 37.19 177 ASP A N 1
ATOM 1428 C CA . ASP A 1 177 ? 4.750 21.998 -21.666 1.00 37.19 177 ASP A CA 1
ATOM 1429 C C . ASP A 1 177 ? 5.178 22.770 -22.932 1.00 37.19 177 ASP A C 1
ATOM 1431 O O . ASP A 1 177 ? 4.501 22.698 -23.954 1.00 37.19 177 ASP A O 1
ATOM 1435 N N . LEU A 1 178 ? 6.320 23.471 -22.896 1.00 40.34 178 LEU A N 1
ATOM 1436 C CA . LEU A 1 178 ? 6.892 24.185 -24.049 1.00 40.34 178 LEU A CA 1
ATOM 1437 C C . LEU A 1 178 ? 7.824 23.316 -24.918 1.00 40.34 178 LEU A C 1
ATOM 1439 O O . LEU A 1 178 ? 8.152 23.711 -26.033 1.00 40.34 178 LEU A O 1
ATOM 1443 N N . GLY A 1 179 ? 8.265 22.154 -24.426 1.00 39.12 179 GLY A N 1
ATOM 1444 C CA . GLY A 1 179 ? 9.266 21.298 -25.080 1.00 39.12 179 GLY A CA 1
ATOM 1445 C C . GLY A 1 179 ? 8.711 20.136 -25.910 1.00 39.12 179 GLY A C 1
ATOM 1446 O O . GLY A 1 179 ? 9.491 19.373 -26.471 1.00 39.12 179 GLY A O 1
ATOM 1447 N N . ALA A 1 180 ? 7.388 19.981 -26.010 1.00 37.97 180 ALA A N 1
ATOM 1448 C CA . ALA A 1 180 ? 6.756 18.851 -26.699 1.00 37.97 180 ALA A CA 1
ATOM 1449 C C . ALA A 1 180 ? 6.883 18.860 -28.245 1.00 37.97 180 ALA A C 1
ATOM 1451 O O . ALA A 1 180 ? 6.312 17.986 -28.891 1.00 37.97 180 ALA A O 1
ATOM 1452 N N . GLU A 1 181 ? 7.638 19.791 -28.844 1.00 36.84 181 GLU A N 1
ATOM 1453 C CA . GLU A 1 181 ? 7.842 19.879 -30.305 1.00 36.84 181 GLU A CA 1
ATOM 1454 C C . GLU A 1 181 ? 9.311 19.837 -30.780 1.00 36.84 181 GLU A C 1
ATOM 1456 O O . GLU A 1 181 ? 9.570 20.079 -31.958 1.00 36.84 181 GLU A O 1
ATOM 1461 N N . ALA A 1 182 ? 10.294 19.490 -29.942 1.00 34.03 182 ALA A N 1
ATOM 1462 C CA . ALA A 1 182 ? 11.692 19.421 -30.391 1.00 34.03 182 ALA A CA 1
ATOM 1463 C C . ALA A 1 182 ? 12.257 17.989 -30.383 1.00 34.03 182 ALA A C 1
ATOM 1465 O O . ALA A 1 182 ? 12.246 17.299 -29.368 1.00 34.03 182 ALA A O 1
ATOM 1466 N N . ASN A 1 183 ? 12.736 17.569 -31.559 1.00 33.94 183 ASN A N 1
ATOM 1467 C CA . ASN A 1 183 ? 13.311 16.261 -31.874 1.00 33.94 183 ASN A CA 1
ATOM 1468 C C . ASN A 1 183 ? 14.459 15.833 -30.942 1.00 33.94 183 ASN A C 1
ATOM 1470 O O . ASN A 1 183 ? 15.310 16.629 -30.550 1.00 33.94 183 ASN A O 1
ATOM 1474 N N . LEU A 1 184 ? 14.479 14.524 -30.684 1.00 44.09 184 LEU A N 1
ATOM 1475 C CA . LEU A 1 184 ? 15.470 13.763 -29.929 1.00 44.09 184 LEU A CA 1
ATOM 1476 C C . LEU A 1 184 ? 16.845 13.779 -30.622 1.00 44.09 184 LEU A C 1
ATOM 1478 O O . LEU A 1 184 ? 17.066 12.969 -31.515 1.00 44.09 184 LEU A O 1
ATOM 1482 N N . ASP A 1 185 ? 17.752 14.671 -30.214 1.00 34.41 185 ASP A N 1
ATOM 1483 C CA . ASP A 1 185 ? 19.209 14.423 -30.320 1.00 34.41 185 ASP A CA 1
ATOM 1484 C C . ASP A 1 185 ? 20.104 15.356 -29.464 1.00 34.41 185 ASP A C 1
ATOM 1486 O O . ASP A 1 185 ? 21.328 15.262 -29.520 1.00 34.41 185 ASP A O 1
ATOM 1490 N N . ASP A 1 186 ? 19.542 16.247 -28.632 1.00 39.66 186 ASP A N 1
ATOM 1491 C CA . ASP A 1 186 ? 20.303 17.358 -28.017 1.00 39.66 186 ASP A CA 1
ATOM 1492 C C . ASP A 1 186 ? 20.365 17.342 -26.469 1.00 39.66 186 ASP A C 1
ATOM 1494 O O . ASP A 1 186 ? 20.586 18.361 -25.807 1.00 39.66 186 ASP A O 1
ATOM 1498 N N . ASP A 1 187 ? 20.205 16.168 -25.849 1.00 42.94 187 ASP A N 1
ATOM 1499 C CA . ASP A 1 187 ? 20.043 16.039 -24.387 1.00 42.94 187 ASP A CA 1
ATOM 1500 C C . ASP A 1 187 ? 21.307 16.353 -23.561 1.00 42.94 187 ASP A C 1
ATOM 1502 O O . ASP A 1 187 ? 21.222 16.625 -22.359 1.00 42.94 187 ASP A O 1
ATOM 1506 N N . ARG A 1 188 ? 22.499 16.397 -24.176 1.00 38.38 188 ARG A N 1
ATOM 1507 C CA . ARG A 1 188 ? 23.718 16.866 -23.484 1.00 38.38 188 ARG A CA 1
ATOM 1508 C C . ARG A 1 188 ? 23.865 18.386 -23.484 1.00 38.38 188 ARG A C 1
ATOM 1510 O O . ARG A 1 188 ? 24.384 18.930 -22.509 1.00 38.38 188 ARG A O 1
ATOM 1517 N N . ASN A 1 189 ? 23.391 19.077 -24.519 1.00 33.75 189 ASN A N 1
ATOM 1518 C CA . ASN A 1 189 ? 23.503 20.534 -24.593 1.00 33.75 189 ASN A CA 1
ATOM 1519 C C . ASN A 1 189 ? 22.407 21.240 -23.797 1.00 33.75 189 ASN A C 1
ATOM 1521 O O . ASN A 1 189 ? 22.646 22.335 -23.291 1.00 33.75 189 ASN A O 1
ATOM 1525 N N . MET A 1 190 ? 21.244 20.615 -23.597 1.00 37.69 190 MET A N 1
ATOM 1526 C CA . MET A 1 190 ? 20.146 21.239 -22.855 1.00 37.69 190 MET A CA 1
ATOM 1527 C C . MET A 1 190 ? 20.461 21.407 -21.354 1.00 37.69 190 MET A C 1
ATOM 1529 O O . MET A 1 190 ? 20.199 22.467 -20.778 1.00 37.69 190 MET A O 1
ATOM 1533 N N . LEU A 1 191 ? 21.116 20.417 -20.730 1.00 36.59 191 LEU A N 1
ATOM 1534 C CA . LEU A 1 191 ? 21.553 20.496 -19.326 1.00 36.59 191 LEU A CA 1
ATOM 1535 C C . LEU A 1 191 ? 22.691 21.514 -19.118 1.00 36.59 191 LEU A C 1
ATOM 1537 O O . LEU A 1 191 ? 22.691 22.240 -18.123 1.00 36.59 191 LEU A O 1
ATOM 1541 N N . LEU A 1 192 ? 23.623 21.626 -20.072 1.00 33.78 192 LEU A N 1
ATOM 1542 C CA . LEU A 1 192 ? 24.719 22.608 -20.032 1.00 33.78 192 LEU A CA 1
ATOM 1543 C C . LEU A 1 192 ? 24.243 24.038 -20.351 1.00 33.78 192 LEU A C 1
ATOM 1545 O O . LEU A 1 192 ? 24.683 24.994 -19.711 1.00 33.78 192 LEU A O 1
ATOM 1549 N N . SER A 1 193 ? 23.288 24.195 -21.272 1.00 31.20 193 SER A N 1
ATOM 1550 C CA . SER A 1 193 ? 22.686 25.486 -21.631 1.00 31.20 193 SER A CA 1
ATOM 1551 C C . SER A 1 193 ? 21.873 26.097 -20.488 1.00 31.20 193 SER A C 1
ATOM 1553 O O . SER A 1 193 ? 21.851 27.322 -20.346 1.00 31.20 193 SER A O 1
ATOM 1555 N N . MET A 1 194 ? 21.181 25.286 -19.683 1.00 34.31 194 MET A N 1
ATOM 1556 C CA . MET A 1 194 ? 20.443 25.792 -18.519 1.00 34.31 194 MET A CA 1
ATOM 1557 C C . MET A 1 194 ? 21.382 26.242 -17.396 1.00 34.31 194 MET A C 1
ATOM 1559 O O . MET A 1 194 ? 21.099 27.238 -16.733 1.00 34.31 194 MET A O 1
ATOM 1563 N N . HIS A 1 195 ? 22.524 25.571 -17.227 1.00 33.56 195 HIS A N 1
ATOM 1564 C CA . HIS A 1 195 ? 23.505 25.924 -16.201 1.00 33.56 195 HIS A CA 1
ATOM 1565 C C . HIS A 1 195 ? 24.228 27.253 -16.494 1.00 33.56 195 HIS A C 1
ATOM 1567 O O . HIS A 1 195 ? 24.588 27.968 -15.563 1.00 33.56 195 HIS A O 1
ATOM 1573 N N . TYR A 1 196 ? 24.401 27.621 -17.772 1.00 28.09 196 TYR A N 1
ATOM 1574 C CA . TYR A 1 196 ? 25.075 28.866 -18.173 1.00 28.09 196 TYR A CA 1
ATOM 1575 C C . TYR A 1 196 ? 24.184 30.120 -18.138 1.00 28.09 196 TYR A C 1
ATOM 1577 O O . TYR A 1 196 ? 24.700 31.221 -17.966 1.00 28.09 196 TYR A O 1
ATOM 1585 N N . ARG A 1 197 ? 22.854 29.996 -18.265 1.00 29.91 197 ARG A N 1
ATOM 1586 C CA . ARG A 1 197 ? 21.937 31.159 -18.249 1.00 29.91 197 ARG A CA 1
ATOM 1587 C C . ARG A 1 197 ? 21.556 31.664 -16.855 1.00 29.91 197 ARG A C 1
ATOM 1589 O O . ARG A 1 197 ? 20.925 32.707 -16.759 1.00 29.91 197 ARG A O 1
ATOM 1596 N N . LEU A 1 198 ? 21.919 30.948 -15.792 1.00 33.72 198 LEU A N 1
ATOM 1597 C CA . LEU A 1 198 ? 21.642 31.351 -14.405 1.00 33.72 198 LEU A CA 1
ATOM 1598 C C . LEU A 1 198 ? 22.797 32.136 -13.753 1.00 33.72 198 LEU A C 1
ATOM 1600 O O . LEU A 1 198 ? 22.671 32.534 -12.599 1.00 33.72 198 LEU A O 1
ATOM 1604 N N . TYR A 1 199 ? 23.894 32.379 -14.483 1.00 32.41 199 TYR A N 1
ATOM 1605 C CA . TYR A 1 199 ? 25.096 33.068 -13.986 1.00 32.41 199 TYR A CA 1
ATOM 1606 C C . TYR A 1 199 ? 25.559 34.257 -14.859 1.00 32.41 199 TYR A C 1
ATOM 1608 O O . TYR A 1 199 ? 26.735 34.617 -14.813 1.00 32.41 199 TYR A O 1
ATOM 1616 N N . VAL A 1 200 ? 24.663 34.890 -15.627 1.00 32.19 200 VAL A N 1
ATOM 1617 C CA . VAL A 1 200 ? 24.920 36.198 -16.274 1.00 32.19 200 VAL A CA 1
ATOM 1618 C C . VAL A 1 200 ? 23.829 37.186 -15.901 1.00 32.19 200 VAL A C 1
ATOM 1620 O O . VAL A 1 200 ? 22.645 36.796 -16.009 1.00 32.19 200 VAL A O 1
#

pLDDT: mean 72.7, std 22.54, range [28.09, 98.25]

InterPro domains:
  IPR006566 FBD domain [PF08387] (58-101)
  IPR006566 FBD domain [SM00579] (62-141)
  IPR050232 F-box/LRR-repeat protein 13/AtMIF1-like [PTHR31900] (2-134)

Sequence (200 aa):
MFFNVVRLEVTLNGSDFSGWNDLLVSLQCFPNLQHLCVTFDVMGFVDELVQTMWRSPDIVPSCLVNKLEMIKIIGLPLSGIAAGLMLLRYILRNAKVLRKLYFGAWFDEHSQAQELWKERKFCKSLFKLPRSSPTSKVVFSGRFIDYILPTLKDAYADQIVKSQYLLYVLLLTQVADLGAEANLDDDRNMLLSMHYRLYV

Organism: Chenopodium quinoa (NCBI:txid63459)

Secondary structure (DSSP, 8-state):
--TT--EEEEEEESSSSHHHHHHHHHGGG-TT--EEEEEEE--S---HHHHTT----S---HHHHHT--EEEEEEEEES-HHHHHHHHHHHHHH-SS--EEEEEEEE--SSHHHHHHHHHHHHHHHTTS--S-TTPEEEEEEHHHHHHHHHHHHHSSSS--SHHHHHHHHHHHHHHHH-TTS-SS-HHHHHHHHHHTT--

Foldseek 3Di:
DCAPAQEDEDEDEDLECPVVQVVQVCLLVHLQHAYYHYEYDYDDDHDQVRHQPDDHDPDGRNCLQEHHAEYAYEAAEPCDLRNVLVSLLVSQVRRQNHQEYEDEYFYDDPDPVVRVVSLVVSVVSSVPRDGNHPNYDYHYDYPVVVVVVVVVCVVVVDDDDDPVVVVVVVVVVVVVVVPPPDDPDCVVVVVVVVVVVVPD